Protein AF-L7UZV3-F1 (afdb_monomer)

Solvent-accessible surface area (backbone atoms only — not comparable to full-atom values): 18786 Å² total; per-residue (Å²): 132,86,78,89,72,79,62,70,70,74,64,65,46,52,77,71,51,39,54,52,49,49,57,46,48,59,44,50,66,61,17,46,71,36,39,52,50,13,17,52,47,41,34,51,65,58,68,72,44,98,62,77,74,74,59,45,73,43,47,51,40,20,47,33,39,89,80,52,66,87,85,57,77,65,60,90,86,60,69,54,56,58,78,63,25,14,38,44,47,40,42,48,44,92,92,51,54,37,46,51,49,50,52,51,51,51,47,55,46,49,68,80,43,56,68,61,39,67,56,60,63,47,87,51,44,55,50,60,52,96,95,40,76,14,55,37,48,63,49,51,51,63,68,66,67,42,85,81,64,102,63,77,48,54,45,62,59,54,42,31,51,52,51,48,54,27,50,53,50,35,40,77,65,47,36,31,48,56,60,87,89,47,73,96,55,28,76,48,52,28,25,48,20,36,64,49,42,59,68,97,56,92,58,56,71,16,48,39,80,63,63,87,84,53,46,30,59,41,65,56,35,39,50,44,29,27,35,60,66,75,53,50,53,45,32,52,42,49,50,53,47,36,37,42,48,32,68,75,58,47,88,58,65,41,71,60,41,70,48,62,32,31,46,26,31,25,45,36,69,67,44,44,59,60,16,50,50,56,33,36,68,57,55,36,25,50,42,38,55,40,87,52,46,46,96,90,68,49,44,68,64,34,93,83,73,51,76,62,52,43,26,42,34,61,37,72,71,47,34,70,45,58,31,64,66,52,52,52,50,46,53,51,51,42,52,51,46,37,76,76,108

Foldseek 3Di:
DDPPFDDFLQDQDAPVRLVVLVVLLVLLVLQVVLLVQLLVVLQCLQVPDPDRDDFQKAFPLQQWDPDFDPPWDLDQPDFTPLLRARNLLSQADDVACLNLLLSSVSVVQVSVDDFQDFWFWAPAALFDDDPGDHSSRNAIGSDDWCPDDPDTDDPRNVSSVSVVVSLVSCVQQQQWDFDPDDPPCRSRGIFGWHSSDRRPDHTHTDGRHDDPPRIFGAGSLCRNLSVSHSDHSLQVSVLRVQRVVCRVPNQDWAFDDSRSCCRTRSQHPVSCVVRQNLCCLLVQKRWTFDPQQDSVRDGPPCVPPHTGGTTIGGDSVSSVHRNSVSSSVSSVVSSVSNVVD

Secondary structure (DSSP, 8-state):
-------BS-PPP-HHHHHHHHHHHHHHHHHHHHHHHHHHHHHHHHHT-SS---SEEEEGGGT--SS--TTS--STTSPPPGGGS-HHHHS--TT--HHHHHHHHHHHHHHHPPTTPBP-B--S-SS-BTTB--GGGS----PPP--SSSS---HHHHHHHHHHHHHHHHHHTTSEE--S--GGGTTTT-EEB-TTPPTTS--PBPB---STTTEEEE-THHHHTSHHHHS-HHHHHHHHHHHHHHHHHTTS-EE--HHHHHHHH---HHHHHHHHHHHHHTTSEEEEPPTTB-TTS-BTTHHHH-PPPPEEEE-GGGGGS-HHHHHHHHHHHHHHHHHH-

Mean predicted aligned error: 6.83 Å

Radius of gyration: 20.52 Å; Cα contacts (8 Å, |Δi|>4): 565; chains: 1; bounding box: 58×54×62 Å

Structure (mmCIF, N/CA/C/O backbone):
data_AF-L7UZV3-F1
#
_entry.id   AF-L7UZV3-F1
#
loop_
_atom_site.group_PDB
_atom_site.id
_atom_site.type_symbol
_atom_site.label_atom_id
_atom_site.label_alt_id
_atom_site.label_comp_id
_atom_site.label_asym_id
_atom_site.label_entity_id
_atom_site.label_seq_id
_atom_site.pdbx_PDB_ins_code
_atom_site.Cartn_x
_atom_site.Cartn_y
_atom_site.Cartn_z
_atom_site.occupancy
_atom_site.B_iso_or_equiv
_atom_site.auth_seq_id
_atom_site.auth_comp_id
_atom_site.auth_asym_id
_atom_site.auth_atom_id
_atom_site.pdbx_PDB_model_num
ATOM 1 N N . MET A 1 1 ? 16.456 -23.263 -19.849 1.00 38.34 1 MET A N 1
ATOM 2 C CA . MET A 1 1 ? 16.789 -21.949 -20.433 1.00 38.34 1 MET A CA 1
ATOM 3 C C . MET A 1 1 ? 17.359 -21.120 -19.291 1.00 38.34 1 MET A C 1
ATOM 5 O O . MET A 1 1 ? 16.596 -20.666 -18.450 1.00 38.34 1 MET A O 1
ATOM 9 N N . GLN A 1 2 ? 18.688 -21.100 -19.151 1.00 32.12 2 GLN A N 1
ATOM 10 C CA . GLN A 1 2 ? 19.367 -20.310 -18.121 1.00 32.12 2 GLN A CA 1
ATOM 11 C C . GLN A 1 2 ? 19.136 -18.842 -18.455 1.00 32.12 2 GLN A C 1
ATOM 13 O O . GLN A 1 2 ? 19.579 -18.351 -19.490 1.00 32.12 2 GLN A O 1
ATOM 18 N N . PHE A 1 3 ? 18.370 -18.176 -17.610 1.00 41.94 3 PHE A N 1
ATOM 19 C CA . PHE A 1 3 ? 18.227 -16.740 -17.650 1.00 41.94 3 PHE A CA 1
ATOM 20 C C . PHE A 1 3 ? 19.558 -16.132 -17.196 1.00 41.94 3 PHE A C 1
ATOM 22 O O . PHE A 1 3 ? 19.787 -15.962 -16.005 1.00 41.94 3 PHE A O 1
ATOM 29 N N . LEU A 1 4 ? 20.459 -15.867 -18.146 1.00 38.75 4 LEU A N 1
ATOM 30 C CA . LEU A 1 4 ? 21.586 -14.953 -17.953 1.00 38.75 4 LEU A CA 1
ATOM 31 C C . LEU A 1 4 ? 21.000 -13.538 -17.843 1.00 38.75 4 LEU A C 1
ATOM 33 O O . LEU A 1 4 ? 20.971 -12.779 -18.807 1.00 38.75 4 LEU A O 1
ATOM 37 N N . PHE A 1 5 ? 20.419 -13.246 -16.685 1.00 43.47 5 PHE A N 1
ATOM 38 C CA . PHE A 1 5 ? 19.960 -11.925 -16.293 1.00 43.47 5 PHE A CA 1
ATOM 39 C C . PHE A 1 5 ? 20.767 -11.531 -15.063 1.00 43.47 5 PHE A C 1
ATOM 41 O O . PHE A 1 5 ? 20.437 -11.922 -13.947 1.00 43.47 5 PHE A O 1
ATOM 48 N N . GLU A 1 6 ? 21.846 -10.793 -15.279 1.00 45.38 6 GLU A N 1
ATOM 49 C CA . GLU A 1 6 ? 22.521 -10.068 -14.211 1.00 45.38 6 GLU A CA 1
ATOM 50 C C . GLU A 1 6 ? 22.181 -8.585 -14.347 1.00 45.38 6 GLU A C 1
ATOM 52 O O . GLU A 1 6 ? 22.082 -8.073 -15.462 1.00 45.38 6 GLU A O 1
ATOM 57 N N . LEU A 1 7 ? 22.051 -7.942 -13.182 1.00 46.59 7 LEU A N 1
ATOM 58 C CA . LEU A 1 7 ? 21.855 -6.514 -12.908 1.00 46.59 7 LEU A CA 1
ATOM 59 C C . LEU A 1 7 ? 20.402 -6.090 -12.634 1.00 46.59 7 LEU A C 1
ATOM 61 O O . LEU A 1 7 ? 19.544 -6.009 -13.513 1.00 46.59 7 LEU A O 1
ATOM 65 N N . SER A 1 8 ? 20.177 -5.758 -11.359 1.00 56.59 8 SER A N 1
ATOM 66 C CA . SER A 1 8 ? 19.152 -4.808 -10.926 1.00 56.59 8 SER A CA 1
ATOM 67 C C . SER A 1 8 ? 19.314 -3.504 -11.720 1.00 56.59 8 SER A C 1
ATOM 69 O O . SER A 1 8 ? 20.428 -3.033 -11.962 1.00 56.59 8 SER A O 1
ATOM 71 N N . ILE A 1 9 ? 18.195 -2.908 -12.135 1.00 60.94 9 ILE A N 1
ATOM 72 C CA . ILE A 1 9 ? 18.176 -1.630 -12.870 1.00 60.94 9 ILE A CA 1
ATOM 73 C C . ILE A 1 9 ? 18.434 -0.408 -11.987 1.00 60.94 9 ILE A C 1
ATOM 75 O O . ILE A 1 9 ? 18.277 0.725 -12.457 1.00 60.94 9 ILE A O 1
ATOM 79 N N . ALA A 1 10 ? 18.760 -0.616 -10.712 1.00 63.66 10 ALA A N 1
ATOM 80 C CA . ALA A 1 10 ? 19.069 0.409 -9.732 1.00 63.66 10 ALA A CA 1
ATOM 81 C C . ALA A 1 10 ? 20.362 1.164 -10.089 1.00 63.66 10 ALA A C 1
ATOM 83 O O . ALA A 1 10 ? 21.365 1.100 -9.380 1.00 63.66 10 ALA A O 1
ATOM 84 N N . ARG A 1 11 ? 20.345 1.928 -11.185 1.00 77.56 11 ARG A N 1
ATOM 85 C CA . ARG A 1 11 ? 21.342 2.971 -11.408 1.00 77.56 11 ARG A CA 1
ATOM 86 C C . ARG A 1 11 ? 21.243 4.004 -10.284 1.00 77.56 11 ARG A C 1
ATOM 88 O O . ARG A 1 11 ? 20.144 4.228 -9.764 1.00 77.56 11 ARG A O 1
ATOM 95 N N . PRO A 1 12 ? 22.336 4.711 -9.966 1.00 81.62 12 PRO A N 1
ATOM 96 C CA . PRO A 1 12 ? 22.254 5.877 -9.106 1.00 81.62 12 PRO A CA 1
ATOM 97 C C . PRO A 1 12 ? 21.161 6.852 -9.592 1.00 81.62 12 PRO A C 1
ATOM 99 O O . PRO A 1 12 ? 20.963 7.025 -10.808 1.00 81.62 12 PRO A O 1
ATOM 102 N N . PRO A 1 13 ? 20.406 7.474 -8.669 1.00 86.88 13 PRO A N 1
ATOM 103 C CA . PRO A 1 13 ? 19.373 8.433 -9.037 1.00 86.88 13 PRO A CA 1
ATOM 104 C C . PRO A 1 13 ? 19.986 9.631 -9.775 1.00 86.88 13 PRO A C 1
ATOM 106 O O . PRO A 1 13 ? 21.097 10.050 -9.485 1.00 86.88 13 PRO A O 1
ATOM 109 N N . ASN A 1 14 ? 19.261 10.205 -10.736 1.00 87.38 14 ASN A N 1
ATOM 110 C CA . ASN A 1 14 ? 19.678 11.454 -11.381 1.00 87.38 14 ASN A CA 1
ATOM 111 C C . ASN A 1 14 ? 19.317 12.675 -10.516 1.00 87.38 14 ASN A C 1
ATOM 113 O O . ASN A 1 14 ? 18.583 12.565 -9.535 1.00 87.38 14 ASN A O 1
ATOM 117 N N . VAL A 1 15 ? 19.745 13.874 -10.925 1.00 88.69 15 VAL A N 1
ATOM 118 C CA . VAL A 1 15 ? 19.518 15.131 -10.179 1.00 88.69 15 VAL A CA 1
ATOM 119 C C . VAL A 1 15 ? 18.049 15.340 -9.779 1.00 88.69 15 VAL A C 1
ATOM 121 O O . VAL A 1 15 ? 17.756 15.719 -8.642 1.00 88.69 15 VAL A O 1
ATOM 124 N N . ARG A 1 16 ? 17.107 15.068 -10.691 1.00 88.81 16 ARG A N 1
ATOM 125 C CA . ARG A 1 16 ? 15.669 15.224 -10.427 1.00 88.81 16 ARG A CA 1
ATOM 126 C C . ARG A 1 16 ? 15.166 14.175 -9.437 1.00 88.81 16 ARG A C 1
ATOM 128 O O . ARG A 1 16 ? 14.393 14.503 -8.540 1.00 88.81 16 ARG A O 1
ATOM 135 N N . GLU A 1 17 ? 15.597 12.929 -9.592 1.00 89.69 17 GLU A N 1
ATOM 136 C CA . GLU A 1 17 ? 15.261 11.825 -8.689 1.00 89.69 17 GLU A CA 1
ATOM 137 C C . GLU A 1 17 ? 15.832 12.063 -7.288 1.00 89.69 17 GLU A C 1
ATOM 139 O O . GLU A 1 17 ? 15.115 11.894 -6.307 1.00 89.69 17 GLU A O 1
ATOM 144 N N . CYS A 1 18 ? 17.060 12.570 -7.176 1.00 92.12 18 CYS A N 1
ATOM 145 C CA . CYS A 1 18 ? 17.649 12.972 -5.903 1.00 92.12 18 CYS A CA 1
ATOM 146 C C . CYS A 1 18 ? 16.851 14.060 -5.196 1.00 92.12 18 CYS A C 1
ATOM 148 O O . CYS A 1 18 ? 16.710 14.004 -3.978 1.00 92.12 18 CYS A O 1
ATOM 150 N N . ALA A 1 19 ? 16.329 15.052 -5.922 1.00 93.94 19 ALA A N 1
ATOM 151 C CA . ALA A 1 19 ? 15.486 16.081 -5.317 1.00 93.94 19 ALA A CA 1
ATOM 152 C C . ALA A 1 19 ? 14.197 15.480 -4.725 1.00 93.94 19 ALA A C 1
ATOM 154 O O . ALA A 1 19 ? 13.797 15.845 -3.620 1.00 93.94 19 ALA A O 1
ATOM 155 N N . ILE A 1 20 ? 13.585 14.517 -5.424 1.00 92.50 20 ILE A N 1
ATOM 156 C CA . ILE A 1 20 ? 12.403 13.786 -4.942 1.00 92.50 20 ILE A CA 1
ATOM 157 C C . ILE A 1 20 ? 12.752 12.940 -3.711 1.00 92.50 20 ILE A C 1
ATOM 159 O O . ILE A 1 20 ? 12.037 12.993 -2.711 1.00 92.50 20 ILE A O 1
ATOM 163 N N . LEU A 1 21 ? 13.863 12.199 -3.759 1.00 94.31 21 LEU A N 1
ATOM 164 C CA . LEU A 1 21 ? 14.329 11.360 -2.654 1.00 94.31 21 LEU A CA 1
ATOM 165 C C . LEU A 1 21 ? 14.676 12.182 -1.409 1.00 94.31 21 LEU A C 1
ATOM 167 O O . LEU A 1 21 ? 14.287 11.790 -0.316 1.00 94.31 21 LEU A O 1
ATOM 171 N N . LYS A 1 22 ? 15.316 13.348 -1.559 1.00 96.06 22 LYS A N 1
ATOM 172 C CA . LYS A 1 22 ? 15.581 14.279 -0.448 1.00 96.06 22 LYS A CA 1
ATOM 173 C C . LYS A 1 22 ? 14.289 14.780 0.191 1.00 96.06 22 LYS A C 1
ATOM 175 O O . LYS A 1 22 ? 14.119 14.655 1.395 1.00 96.06 22 LYS A O 1
ATOM 180 N N . ALA A 1 23 ? 13.339 15.255 -0.619 1.00 94.25 23 ALA A N 1
ATOM 181 C CA . ALA A 1 23 ? 12.047 15.712 -0.108 1.00 94.25 23 ALA A CA 1
ATOM 182 C C . ALA A 1 23 ? 11.273 14.590 0.608 1.00 94.25 23 ALA A C 1
ATOM 184 O O . ALA A 1 23 ? 10.544 14.835 1.571 1.00 94.25 23 ALA A O 1
ATOM 185 N N . ARG A 1 24 ? 11.422 13.345 0.141 1.00 94.06 24 ARG A N 1
ATOM 186 C CA . ARG A 1 24 ? 10.861 12.178 0.816 1.00 94.06 24 ARG A CA 1
ATOM 187 C C . ARG A 1 24 ? 11.590 11.855 2.117 1.00 94.06 24 ARG A C 1
ATOM 189 O O . ARG A 1 24 ? 10.905 11.578 3.095 1.00 94.06 24 ARG A O 1
ATOM 196 N N . LEU A 1 25 ? 12.921 11.889 2.131 1.00 95.88 25 LEU A N 1
ATOM 197 C CA . LEU A 1 25 ? 13.734 11.663 3.324 1.00 95.88 25 LEU A CA 1
ATOM 198 C C . LEU A 1 25 ? 13.345 12.653 4.424 1.00 95.88 25 LEU A C 1
ATOM 200 O O . LEU A 1 25 ? 12.980 12.227 5.514 1.00 95.88 25 LEU A O 1
ATOM 204 N N . ASP A 1 26 ? 13.275 13.946 4.097 1.00 94.75 26 ASP A N 1
ATOM 205 C CA . ASP A 1 26 ? 12.849 14.994 5.028 1.00 94.75 26 ASP A CA 1
ATOM 206 C C . ASP A 1 26 ? 11.465 14.696 5.621 1.00 94.75 26 ASP A C 1
ATOM 208 O O . ASP A 1 26 ? 11.252 14.826 6.827 1.00 94.75 26 ASP A O 1
ATOM 212 N N . ARG A 1 27 ? 10.517 14.255 4.785 1.00 91.75 27 ARG A N 1
ATOM 213 C CA . ARG A 1 27 ? 9.171 13.864 5.223 1.00 91.75 27 ARG A CA 1
ATOM 214 C C . ARG A 1 27 ? 9.195 12.635 6.130 1.00 91.75 27 ARG A C 1
ATOM 216 O O . ARG A 1 27 ? 8.481 12.617 7.125 1.00 91.75 27 ARG A O 1
ATOM 223 N N . LEU A 1 28 ? 9.966 11.605 5.791 1.00 93.69 28 LEU A N 1
ATOM 224 C CA . LEU A 1 28 ? 10.053 10.384 6.592 1.00 93.69 28 LEU A CA 1
ATOM 225 C C . LEU A 1 28 ? 10.664 10.680 7.963 1.00 93.69 28 LEU A C 1
ATOM 227 O O . LEU A 1 28 ? 10.068 10.305 8.967 1.00 93.69 28 LEU A O 1
ATOM 231 N N . THR A 1 29 ? 11.749 11.451 8.027 1.00 93.69 29 THR A N 1
ATOM 232 C CA . THR A 1 29 ? 12.354 11.885 9.296 1.00 93.69 29 THR A CA 1
ATOM 233 C C . THR A 1 29 ? 11.352 12.646 10.169 1.00 93.69 29 THR A C 1
ATOM 235 O O . THR A 1 29 ? 11.279 12.437 11.374 1.00 93.69 29 THR A O 1
ATOM 238 N N . GLN A 1 30 ? 10.489 13.472 9.570 1.00 90.38 30 GLN A N 1
ATOM 239 C CA . GLN A 1 30 ? 9.413 14.161 10.299 1.00 90.38 30 GLN A CA 1
ATOM 240 C C . GLN A 1 30 ? 8.328 13.227 10.847 1.00 90.38 30 GLN A C 1
ATOM 242 O O . GLN A 1 30 ? 7.599 13.608 11.762 1.00 90.38 30 GLN A O 1
ATOM 247 N N . MET A 1 31 ? 8.197 12.028 10.285 1.00 90.12 31 MET A N 1
ATOM 248 C CA . MET A 1 31 ? 7.190 11.044 10.661 1.00 90.12 31 MET A CA 1
ATOM 249 C C . MET A 1 31 ? 7.668 10.032 11.706 1.00 90.12 31 MET A C 1
ATOM 251 O O . MET A 1 31 ? 6.831 9.254 12.156 1.00 90.12 31 MET A O 1
ATOM 255 N N . GLU A 1 32 ? 8.949 10.014 12.089 1.00 91.19 32 GLU A N 1
ATOM 256 C CA . GLU A 1 32 ? 9.579 8.949 12.891 1.00 91.19 32 GLU A CA 1
ATOM 257 C C . GLU A 1 32 ? 8.726 8.491 14.082 1.00 91.19 32 GLU A C 1
ATOM 259 O O . GLU A 1 32 ? 8.265 7.349 14.124 1.00 91.19 32 GLU A O 1
ATOM 264 N N . GLN A 1 33 ? 8.414 9.408 15.001 1.00 90.44 33 GLN A N 1
ATOM 265 C CA . GLN A 1 33 ? 7.613 9.104 16.194 1.00 90.44 33 GLN A CA 1
ATOM 266 C C . GLN A 1 33 ? 6.199 8.617 15.842 1.00 90.44 33 GLN A C 1
ATOM 268 O O . GLN A 1 33 ? 5.648 7.729 16.488 1.00 90.44 33 GLN A O 1
ATOM 273 N N . SER A 1 34 ? 5.606 9.184 14.789 1.00 91.25 34 SER A N 1
ATOM 274 C CA . SER A 1 34 ? 4.260 8.841 14.321 1.00 91.25 34 SER A CA 1
ATOM 275 C C . SER A 1 34 ? 4.209 7.440 13.706 1.00 91.25 34 SER A C 1
ATOM 277 O O . SER A 1 34 ? 3.221 6.730 13.891 1.00 91.25 34 SER A O 1
ATOM 279 N N . VAL A 1 35 ? 5.268 7.041 12.989 1.00 92.50 35 VAL A N 1
ATOM 280 C CA . VAL A 1 35 ? 5.441 5.695 12.421 1.00 92.50 35 VAL A CA 1
ATOM 281 C C . VAL A 1 35 ? 5.704 4.686 13.527 1.00 92.50 35 VAL A C 1
ATOM 283 O O . VAL A 1 35 ? 5.053 3.647 13.534 1.00 92.50 35 VAL A O 1
ATOM 286 N N . ALA A 1 36 ? 6.589 5.004 14.476 1.00 92.69 36 ALA A N 1
ATOM 287 C CA . ALA A 1 36 ? 6.884 4.138 15.613 1.00 92.69 36 ALA A CA 1
ATOM 288 C C . ALA A 1 36 ? 5.624 3.846 16.445 1.00 92.69 36 ALA A C 1
ATOM 290 O O . ALA A 1 36 ? 5.316 2.685 16.703 1.00 92.69 36 ALA A O 1
ATOM 291 N N . HIS A 1 37 ? 4.842 4.880 16.785 1.00 92.81 37 HIS A N 1
ATOM 292 C CA . HIS A 1 37 ? 3.575 4.712 17.509 1.00 92.81 37 HIS A CA 1
ATOM 293 C C . HIS A 1 37 ? 2.570 3.865 16.726 1.00 92.81 37 HIS A C 1
ATOM 295 O O . HIS A 1 37 ? 2.009 2.917 17.270 1.00 92.81 37 HIS A O 1
ATOM 301 N N . ALA A 1 38 ? 2.351 4.173 15.443 1.00 94.12 38 ALA A N 1
ATOM 302 C CA . ALA A 1 38 ? 1.370 3.449 14.637 1.00 94.12 38 ALA A CA 1
ATOM 303 C C . ALA A 1 38 ? 1.764 1.985 14.385 1.00 94.12 38 ALA A C 1
ATOM 305 O O . ALA A 1 38 ? 0.918 1.097 14.493 1.00 94.12 38 ALA A O 1
ATOM 306 N N . GLY A 1 39 ? 3.052 1.727 14.139 1.00 94.44 39 GLY A N 1
ATOM 307 C CA . GLY A 1 39 ? 3.601 0.379 14.016 1.00 94.44 39 GLY A CA 1
ATOM 308 C C . GLY A 1 39 ? 3.437 -0.425 15.304 1.00 94.44 39 GLY A C 1
ATOM 309 O O . GLY A 1 39 ? 2.917 -1.537 15.262 1.00 94.44 39 GLY A O 1
ATOM 310 N N . ALA A 1 40 ? 3.766 0.162 16.461 1.00 94.31 40 ALA A N 1
ATOM 311 C CA . ALA A 1 40 ? 3.580 -0.491 17.758 1.00 94.31 40 ALA A CA 1
ATOM 312 C C . ALA A 1 40 ? 2.109 -0.859 18.018 1.00 94.31 40 ALA A C 1
ATOM 314 O O . ALA A 1 40 ? 1.820 -1.952 18.499 1.00 94.31 40 ALA A O 1
ATOM 315 N N . ARG A 1 41 ? 1.166 0.013 17.639 1.00 94.56 41 ARG A N 1
ATOM 316 C CA . ARG A 1 41 ? -0.275 -0.247 17.777 1.00 94.56 41 ARG A CA 1
ATOM 317 C C . ARG A 1 41 ? -0.778 -1.343 16.842 1.00 94.56 41 ARG A C 1
ATOM 319 O O . ARG A 1 41 ? -1.616 -2.144 17.249 1.00 94.56 41 ARG A O 1
ATOM 326 N N . LEU A 1 42 ? -0.270 -1.415 15.611 1.00 94.06 42 LEU A N 1
ATOM 327 C CA . LEU A 1 42 ? -0.578 -2.519 14.695 1.00 94.06 42 LEU A CA 1
ATOM 328 C C . LEU A 1 42 ? 0.035 -3.844 15.168 1.00 94.06 42 LEU A C 1
ATOM 330 O O . LEU A 1 42 ? -0.612 -4.884 15.056 1.00 94.06 42 LEU A O 1
ATOM 334 N N . GLN A 1 43 ? 1.240 -3.807 15.741 1.00 93.06 43 GLN A N 1
ATOM 335 C CA . GLN A 1 43 ? 1.874 -4.969 16.358 1.00 93.06 43 GLN A CA 1
ATOM 336 C C . GLN A 1 43 ? 1.081 -5.463 17.575 1.00 93.06 43 GLN A C 1
ATOM 338 O O . GLN A 1 43 ? 0.838 -6.659 17.684 1.00 93.06 43 GLN A O 1
ATOM 343 N N . GLU A 1 44 ? 0.639 -4.568 18.462 1.00 92.12 44 GLU A N 1
ATOM 344 C CA . GLU A 1 44 ? -0.216 -4.896 19.613 1.00 92.12 44 GLU A CA 1
ATOM 345 C C . GLU A 1 44 ? -1.529 -5.550 19.161 1.00 92.12 44 GLU A C 1
ATOM 347 O O . GLU A 1 44 ? -1.907 -6.610 19.664 1.00 92.12 44 GLU A O 1
ATOM 352 N N . LEU A 1 45 ? -2.182 -4.959 18.154 1.00 89.50 45 LEU A N 1
ATOM 353 C CA . LEU A 1 45 ? -3.407 -5.492 17.560 1.00 89.50 45 LEU A CA 1
ATOM 354 C C . LEU A 1 45 ? -3.201 -6.908 16.991 1.00 89.50 45 LEU A C 1
ATOM 356 O O . LEU A 1 45 ? -4.069 -7.767 17.149 1.00 89.50 45 LEU A O 1
ATOM 360 N N . PHE A 1 46 ? -2.060 -7.156 16.343 1.00 90.06 46 PHE A N 1
ATOM 361 C CA . PHE A 1 46 ? -1.716 -8.459 15.775 1.00 90.06 46 PHE A CA 1
ATOM 362 C C . PHE A 1 46 ? -1.374 -9.498 16.856 1.00 90.06 46 PHE A C 1
ATOM 364 O O . PHE A 1 46 ? -1.915 -10.603 16.840 1.00 90.06 46 PHE A O 1
ATOM 371 N N . SER A 1 47 ? -0.525 -9.138 17.824 1.00 86.62 47 SER A N 1
ATOM 372 C CA . SER A 1 47 ? -0.064 -10.029 18.898 1.00 86.62 47 SER A CA 1
ATOM 373 C C . SER A 1 47 ? -1.167 -10.413 19.890 1.00 86.62 47 SER A C 1
ATOM 375 O O . SER A 1 47 ? -1.083 -11.463 20.518 1.00 86.62 47 SER A O 1
ATOM 377 N N . GLY A 1 48 ? -2.216 -9.598 20.035 1.00 77.31 48 GLY A N 1
ATOM 378 C CA . GLY A 1 48 ? -3.340 -9.867 20.940 1.00 77.31 48 GLY A CA 1
ATOM 379 C C . GLY A 1 48 ? -4.272 -11.013 20.515 1.00 77.31 48 GLY A C 1
ATOM 380 O O . GLY A 1 48 ? -5.324 -11.200 21.130 1.00 77.31 48 GLY A O 1
ATOM 381 N N . ARG A 1 49 ? -3.954 -11.768 19.454 1.00 69.50 49 ARG A N 1
ATOM 382 C CA . ARG A 1 49 ? -4.807 -12.850 18.937 1.00 69.50 49 ARG A CA 1
ATOM 383 C C . ARG A 1 49 ? -4.341 -14.220 19.440 1.00 69.50 49 ARG A C 1
ATOM 385 O O . ARG A 1 49 ? -3.173 -14.571 19.348 1.00 69.50 49 ARG A O 1
ATOM 392 N N . VAL A 1 50 ? -5.301 -15.020 19.915 1.00 53.53 50 VAL A N 1
ATOM 393 C CA . VAL A 1 50 ? -5.085 -16.394 20.423 1.00 53.53 50 VAL A CA 1
ATOM 394 C C . VAL A 1 50 ? -4.658 -17.360 19.311 1.00 53.53 50 VAL A C 1
ATOM 396 O O . VAL A 1 50 ? -3.965 -18.341 19.561 1.00 53.53 50 VAL A O 1
ATOM 399 N N . THR A 1 51 ? -5.044 -17.073 18.068 1.00 52.97 51 THR A N 1
ATOM 400 C CA . THR A 1 51 ? -4.567 -17.786 16.884 1.00 52.97 51 THR A CA 1
ATOM 401 C C . THR A 1 51 ? -3.950 -16.753 15.955 1.00 52.97 51 THR A C 1
ATOM 403 O O . THR A 1 51 ? -4.653 -15.798 15.604 1.00 52.97 51 THR A O 1
ATOM 406 N N . PRO A 1 52 ? -2.671 -16.894 15.566 1.00 51.28 52 PRO A N 1
ATOM 407 C CA . PRO A 1 52 ? -2.095 -16.008 14.574 1.00 51.28 52 PRO A CA 1
ATOM 408 C C . PRO A 1 52 ? -2.932 -16.170 13.301 1.00 51.28 52 PRO A C 1
ATOM 410 O O . PRO A 1 52 ? -3.106 -17.299 12.826 1.00 51.28 52 PRO A O 1
ATOM 413 N N . PRO A 1 53 ? -3.512 -15.088 12.762 1.00 54.31 53 PRO A N 1
ATOM 414 C CA . PRO A 1 53 ? -4.073 -15.165 11.430 1.00 54.31 53 PRO A CA 1
ATOM 415 C C . PRO A 1 53 ? -2.949 -15.637 10.505 1.00 54.31 53 PRO A C 1
ATOM 417 O O . PRO A 1 53 ? -1.793 -15.246 10.679 1.00 54.31 53 PRO A O 1
ATOM 420 N N . GLY A 1 54 ? -3.275 -16.469 9.517 1.00 62.38 54 GLY A N 1
ATOM 421 C CA . GLY A 1 54 ? -2.377 -16.612 8.372 1.00 62.38 54 GLY A CA 1
ATOM 422 C C . GLY A 1 54 ? -2.149 -15.254 7.691 1.00 62.38 54 GLY A C 1
ATOM 423 O O . GLY A 1 54 ? -2.637 -14.215 8.139 1.00 62.38 54 GLY A O 1
ATOM 424 N N . ASP A 1 55 ? -1.447 -15.254 6.565 1.00 74.31 55 ASP A N 1
ATOM 425 C CA . ASP A 1 55 ? -1.219 -14.030 5.798 1.00 74.31 55 ASP A CA 1
ATOM 426 C C . ASP A 1 55 ? -2.523 -13.266 5.469 1.00 74.31 55 ASP A C 1
ATOM 428 O O . ASP A 1 55 ? -3.605 -13.844 5.297 1.00 74.31 55 ASP A O 1
ATOM 432 N N . PHE A 1 56 ? -2.411 -11.941 5.345 1.00 91.69 56 PHE A N 1
ATOM 433 C CA . PHE A 1 56 ? -3.518 -11.037 5.033 1.00 91.69 56 PHE A CA 1
ATOM 434 C C . PHE A 1 56 ? -4.083 -11.337 3.638 1.00 91.69 56 PHE A C 1
ATOM 436 O O . PHE A 1 56 ? -3.352 -11.352 2.647 1.00 91.69 56 PHE A O 1
ATOM 443 N N . ARG A 1 57 ? -5.395 -11.579 3.541 1.00 94.56 57 ARG A N 1
ATOM 444 C CA . ARG A 1 57 ? -6.053 -12.015 2.298 1.00 94.56 57 ARG A CA 1
ATOM 445 C C . ARG A 1 57 ? -6.576 -10.824 1.508 1.00 94.56 57 ARG A C 1
ATOM 447 O O . ARG A 1 57 ? -7.356 -10.034 2.023 1.00 94.56 57 ARG A O 1
ATOM 454 N N . ILE A 1 58 ? -6.242 -10.721 0.229 1.00 96.19 58 ILE A N 1
ATOM 455 C CA . ILE A 1 58 ? -6.786 -9.677 -0.651 1.00 96.19 58 ILE A CA 1
ATOM 456 C C . ILE A 1 58 ? -7.324 -10.311 -1.924 1.00 96.19 58 ILE A C 1
ATOM 458 O O . ILE A 1 58 ? -6.617 -11.067 -2.591 1.00 96.19 58 ILE A O 1
ATOM 462 N N . ARG A 1 59 ? -8.553 -9.972 -2.325 1.00 97.12 59 ARG A N 1
ATOM 463 C CA . ARG A 1 59 ? -9.103 -10.446 -3.600 1.00 97.12 59 ARG A CA 1
ATOM 464 C C . ARG A 1 59 ? -8.270 -9.980 -4.785 1.00 97.12 59 ARG A C 1
ATOM 466 O O . ARG A 1 59 ? -7.877 -8.819 -4.891 1.00 97.12 59 ARG A O 1
ATOM 473 N N . HIS A 1 60 ? -8.079 -10.861 -5.763 1.00 96.75 60 HIS A N 1
ATOM 474 C CA . HIS A 1 60 ? -7.334 -10.536 -6.981 1.00 96.75 60 HIS A CA 1
ATOM 475 C C . HIS A 1 60 ? -7.886 -9.307 -7.726 1.00 96.75 60 HIS A C 1
ATOM 477 O O . HIS A 1 60 ? -7.111 -8.576 -8.349 1.00 96.75 60 HIS A O 1
ATOM 483 N N . GLY A 1 61 ? -9.203 -9.082 -7.656 1.00 95.94 61 GLY A N 1
ATOM 484 C CA . GLY A 1 61 ? -9.875 -7.941 -8.280 1.00 95.94 61 GLY A CA 1
ATOM 485 C C . GLY A 1 61 ? -9.517 -6.585 -7.662 1.00 95.94 61 GLY A C 1
ATOM 486 O O . GLY A 1 61 ? -9.678 -5.566 -8.328 1.00 95.94 61 GLY A O 1
ATOM 487 N N . PHE A 1 62 ? -8.952 -6.559 -6.447 1.00 97.19 62 PHE A N 1
ATOM 488 C CA . PHE A 1 62 ? -8.460 -5.332 -5.815 1.00 97.19 62 PHE A CA 1
ATOM 489 C C . PHE A 1 62 ? -7.352 -4.668 -6.637 1.00 97.19 62 PHE A C 1
ATOM 491 O O . PHE A 1 62 ? -7.308 -3.445 -6.762 1.00 97.19 62 PHE A O 1
ATOM 498 N N . VAL A 1 63 ? -6.469 -5.484 -7.221 1.00 96.88 63 VAL A N 1
ATOM 499 C CA . VAL A 1 63 ? -5.300 -5.015 -7.976 1.00 96.88 63 VAL A CA 1
ATOM 500 C C . VAL A 1 63 ? -5.436 -5.193 -9.479 1.00 96.88 63 VAL A C 1
ATOM 502 O O . VAL A 1 63 ? -4.766 -4.480 -10.213 1.00 96.88 63 VAL A O 1
ATOM 505 N N . ARG A 1 64 ? -6.268 -6.126 -9.964 1.00 95.25 64 ARG A N 1
ATOM 506 C CA . ARG A 1 64 ? -6.351 -6.456 -11.393 1.00 95.25 64 ARG A CA 1
ATOM 507 C C . ARG A 1 64 ? -7.789 -6.493 -11.893 1.00 95.25 64 ARG A C 1
ATOM 509 O O . ARG A 1 64 ? -8.587 -7.310 -11.445 1.00 95.25 64 ARG A O 1
ATOM 516 N N . LEU A 1 65 ? -8.071 -5.728 -12.941 1.00 93.75 65 LEU A N 1
ATOM 517 C CA . LEU A 1 65 ? -9.289 -5.874 -13.730 1.00 93.75 65 LEU A CA 1
ATOM 518 C C . LEU A 1 65 ? -9.235 -7.160 -14.558 1.00 93.75 65 LEU A C 1
ATOM 520 O O . LEU A 1 65 ? -8.328 -7.365 -15.371 1.00 93.75 65 LEU A O 1
ATOM 524 N N . PHE A 1 66 ? -10.224 -8.028 -14.361 1.00 89.31 66 PHE A N 1
ATOM 525 C CA . PHE A 1 66 ? -10.384 -9.233 -15.175 1.00 89.31 66 PHE A CA 1
ATOM 526 C C . PHE A 1 66 ? -10.888 -8.902 -16.577 1.00 89.31 66 PHE A C 1
ATOM 528 O O . PHE A 1 66 ? -10.308 -9.384 -17.544 1.00 89.31 66 PHE A O 1
ATOM 535 N N . ASN A 1 67 ? -11.874 -8.006 -16.655 1.00 87.94 67 ASN A N 1
ATOM 536 C CA . ASN A 1 67 ? -12.493 -7.543 -17.892 1.00 87.94 67 ASN A CA 1
ATOM 537 C C . ASN A 1 67 ? -12.329 -6.016 -17.955 1.00 87.94 67 ASN A C 1
ATOM 539 O O . ASN A 1 67 ? -13.205 -5.302 -17.461 1.00 87.94 67 ASN A O 1
ATOM 543 N N . PRO A 1 68 ? -11.174 -5.509 -18.421 1.00 86.88 68 PRO A N 1
ATOM 544 C CA . PRO A 1 68 ? -10.975 -4.076 -18.594 1.00 86.88 68 PRO A CA 1
ATOM 545 C C . PRO A 1 68 ? -11.872 -3.544 -19.720 1.00 86.88 68 PRO A C 1
ATOM 547 O O . PRO A 1 68 ? -12.270 -4.294 -20.611 1.00 86.88 68 PRO A O 1
ATOM 550 N N . ASP A 1 69 ? -12.178 -2.250 -19.676 1.00 82.81 69 ASP A N 1
ATOM 551 C CA . ASP A 1 69 ? -12.939 -1.572 -20.727 1.00 82.81 69 ASP A CA 1
ATOM 552 C C . ASP A 1 69 ? -12.195 -1.668 -22.071 1.00 82.81 69 ASP A C 1
ATOM 554 O O . ASP A 1 69 ? -11.025 -1.293 -22.171 1.00 82.81 69 ASP A O 1
ATOM 558 N N . ALA A 1 70 ? -12.874 -2.170 -23.104 1.00 78.94 70 ALA A N 1
ATOM 559 C CA . ALA A 1 70 ? -12.312 -2.308 -24.445 1.00 78.94 70 ALA A CA 1
ATOM 560 C C . ALA A 1 70 ? -11.983 -0.948 -25.085 1.00 78.94 70 ALA A C 1
ATOM 562 O O . ALA A 1 70 ? -11.103 -0.873 -25.939 1.00 78.94 70 ALA A O 1
ATOM 563 N N . ALA A 1 71 ? -12.652 0.126 -24.650 1.00 80.44 71 ALA A N 1
ATOM 564 C CA . ALA A 1 71 ? -12.393 1.493 -25.091 1.00 80.44 71 ALA A CA 1
ATOM 565 C C . ALA A 1 71 ? -11.293 2.200 -24.275 1.00 80.44 71 ALA A C 1
ATOM 567 O O . ALA A 1 71 ? -11.015 3.381 -24.504 1.00 80.44 71 ALA A O 1
ATOM 568 N N . ALA A 1 72 ? -10.670 1.521 -23.304 1.00 78.56 72 ALA A N 1
ATOM 569 C CA . ALA A 1 72 ? -9.601 2.114 -22.513 1.00 78.56 72 ALA A CA 1
ATOM 570 C C . ALA A 1 72 ? -8.392 2.460 -23.394 1.00 78.56 72 ALA A C 1
ATOM 572 O O . ALA A 1 72 ? -7.879 1.633 -24.146 1.00 78.56 72 ALA A O 1
ATOM 573 N N . ASP A 1 73 ? -7.892 3.688 -23.251 1.00 74.56 73 ASP A N 1
ATOM 574 C CA . ASP A 1 73 ? -6.679 4.130 -23.932 1.00 74.56 73 ASP A CA 1
ATOM 575 C C . ASP A 1 73 ? -5.483 3.269 -23.495 1.00 74.56 73 ASP A C 1
ATOM 577 O O . ASP A 1 73 ? -5.053 3.314 -22.339 1.00 74.56 73 ASP A O 1
ATOM 581 N N . THR A 1 74 ? -4.908 2.516 -24.428 1.00 69.31 74 THR A N 1
ATOM 582 C CA . THR A 1 74 ? -3.730 1.666 -24.203 1.00 69.31 74 THR A CA 1
ATOM 583 C C . THR A 1 74 ? -2.411 2.367 -24.530 1.00 69.31 74 THR A C 1
ATOM 585 O O . THR A 1 74 ? -1.343 1.817 -24.259 1.00 69.31 74 THR A O 1
ATOM 588 N N . THR A 1 75 ? -2.445 3.595 -25.060 1.00 70.31 75 THR A N 1
ATOM 589 C CA . THR A 1 75 ? -1.232 4.358 -25.376 1.00 70.31 75 THR A CA 1
ATOM 590 C C . THR A 1 75 ? -0.525 4.820 -24.101 1.00 70.31 75 THR A C 1
ATOM 592 O O . THR A 1 75 ? -1.148 5.103 -23.084 1.00 70.31 75 THR A O 1
ATOM 595 N N . ASN A 1 76 ? 0.799 4.965 -24.119 1.00 65.38 76 ASN A N 1
ATOM 596 C CA . ASN A 1 76 ? 1.545 5.417 -22.934 1.00 65.38 76 ASN A CA 1
ATOM 597 C C . ASN A 1 76 ? 1.467 6.936 -22.679 1.00 65.38 76 ASN A C 1
ATOM 599 O O . ASN A 1 76 ? 2.180 7.431 -21.810 1.00 65.38 76 ASN A O 1
ATOM 603 N N . ARG A 1 77 ? 0.651 7.683 -23.436 1.00 67.25 77 ARG A N 1
ATOM 604 C CA . ARG A 1 77 ? 0.635 9.155 -23.392 1.00 67.25 77 ARG A CA 1
ATOM 605 C C . ARG A 1 77 ? -0.078 9.703 -22.156 1.00 67.25 77 ARG A C 1
ATOM 607 O O . ARG A 1 77 ? 0.396 10.666 -21.571 1.00 67.25 77 ARG A O 1
ATOM 614 N N . ASN A 1 78 ? -1.173 9.064 -21.745 1.00 73.75 78 ASN A N 1
ATOM 615 C CA . ASN A 1 78 ? -2.007 9.507 -20.626 1.00 73.75 78 ASN A CA 1
ATOM 616 C C . ASN A 1 78 ? -2.167 8.406 -19.574 1.00 73.75 78 ASN A C 1
ATOM 618 O O . ASN A 1 78 ? -2.112 7.217 -19.886 1.00 73.75 78 ASN A O 1
ATOM 622 N N . ALA A 1 79 ? -2.419 8.781 -18.319 1.00 77.00 79 ALA A N 1
ATOM 623 C CA . ALA A 1 79 ? -2.832 7.819 -17.301 1.00 77.00 79 ALA A CA 1
ATOM 624 C C . ALA A 1 79 ? -4.263 7.316 -17.580 1.00 77.00 79 ALA A C 1
ATOM 626 O O . ALA A 1 79 ? -5.116 8.087 -18.013 1.00 77.00 79 ALA A O 1
ATOM 627 N N . THR A 1 80 ? -4.543 6.040 -17.291 1.00 83.50 80 THR A N 1
ATOM 628 C CA . THR A 1 80 ? -5.898 5.456 -17.382 1.00 83.50 80 THR A CA 1
ATOM 629 C C . THR A 1 80 ? -6.884 6.280 -16.552 1.00 83.50 80 THR A C 1
ATOM 631 O O . THR A 1 80 ? -6.516 6.726 -15.462 1.00 83.50 80 THR A O 1
ATOM 634 N N . LYS A 1 81 ? -8.124 6.496 -17.000 1.00 88.06 81 LYS A N 1
ATOM 635 C CA . LYS A 1 81 ? -9.120 7.215 -16.184 1.00 88.06 81 LYS A CA 1
ATOM 636 C C . LYS A 1 81 ? -9.403 6.450 -14.889 1.00 88.06 81 LYS A C 1
ATOM 638 O O . LYS A 1 81 ? -9.286 5.232 -14.865 1.00 88.06 81 LYS A O 1
ATOM 643 N N . ARG A 1 82 ? -9.715 7.141 -13.787 1.00 88.00 82 ARG A N 1
ATOM 644 C CA . ARG A 1 82 ? -9.830 6.507 -12.453 1.00 88.00 82 ARG A CA 1
ATOM 645 C C . ARG A 1 82 ? -10.931 5.443 -12.377 1.00 88.00 82 ARG A C 1
ATOM 647 O O . ARG A 1 82 ? -10.732 4.427 -11.725 1.00 88.00 82 ARG A O 1
ATOM 654 N N . ASP A 1 83 ? -12.042 5.664 -13.060 1.00 87.81 83 ASP A N 1
ATOM 655 C CA . ASP A 1 83 ? -13.175 4.745 -13.232 1.00 87.81 83 ASP A CA 1
ATOM 656 C C . ASP A 1 83 ? -12.874 3.542 -14.144 1.00 87.81 83 ASP A C 1
ATOM 658 O O . ASP A 1 83 ? -13.669 2.616 -14.226 1.00 87.81 83 ASP A O 1
ATOM 662 N N . GLN A 1 84 ? -11.713 3.519 -14.796 1.00 89.12 84 GLN A N 1
ATOM 663 C CA . GLN A 1 84 ? -11.214 2.393 -15.591 1.00 89.12 84 GLN A CA 1
ATOM 664 C C . GLN A 1 84 ? -10.053 1.668 -14.891 1.00 89.12 84 GLN A C 1
ATOM 666 O O . GLN A 1 84 ? -9.328 0.893 -15.513 1.00 89.12 84 GLN A O 1
ATOM 671 N N . ARG A 1 85 ? -9.824 1.940 -13.600 1.00 92.12 85 ARG A N 1
ATOM 672 C CA . ARG A 1 85 ? -8.751 1.329 -12.804 1.00 92.12 85 ARG A CA 1
ATOM 673 C C . ARG A 1 85 ? -9.307 0.333 -11.790 1.00 92.12 85 ARG A C 1
ATOM 675 O O . ARG A 1 85 ? -10.412 0.531 -11.280 1.00 92.12 85 ARG A O 1
ATOM 682 N N . PRO A 1 86 ? -8.524 -0.693 -11.420 1.00 94.44 86 PRO A N 1
ATOM 683 C CA . PRO A 1 86 ? -8.839 -1.494 -10.250 1.00 94.44 86 PRO A CA 1
ATOM 684 C C . PRO A 1 86 ? -8.775 -0.639 -8.967 1.00 94.44 86 PRO A C 1
ATOM 686 O O . PRO A 1 86 ? -8.098 0.395 -8.938 1.00 94.44 86 PRO A O 1
ATOM 689 N N . PRO A 1 87 ? -9.460 -1.051 -7.888 1.00 95.38 87 PRO A N 1
ATOM 690 C CA . PRO A 1 87 ? -9.538 -0.306 -6.630 1.00 95.38 87 PRO A CA 1
ATOM 691 C C . PRO A 1 87 ? -8.189 0.183 -6.081 1.00 95.38 87 PRO A C 1
ATOM 693 O O . PRO A 1 87 ? -8.081 1.361 -5.737 1.00 95.38 87 PRO A O 1
ATOM 696 N N . ALA A 1 88 ? -7.146 -0.654 -6.089 1.00 95.81 88 ALA A N 1
ATOM 697 C CA . ALA A 1 88 ? -5.822 -0.292 -5.582 1.00 95.81 88 ALA A CA 1
ATOM 698 C C . ALA A 1 88 ? 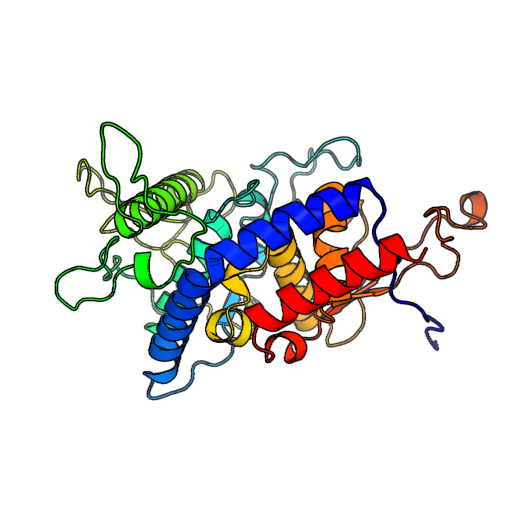-5.248 0.964 -6.265 1.00 95.81 88 ALA A C 1
ATOM 700 O O . ALA A 1 88 ? -4.825 1.899 -5.588 1.00 95.81 88 ALA A O 1
ATOM 701 N N . THR A 1 89 ? -5.302 1.043 -7.601 1.00 94.56 89 THR A N 1
ATOM 702 C CA . THR A 1 89 ? -4.753 2.182 -8.364 1.00 94.56 89 THR A CA 1
ATOM 703 C C . THR A 1 89 ? -5.746 3.322 -8.595 1.00 94.56 89 THR A C 1
ATOM 705 O O . THR A 1 89 ? -5.363 4.442 -8.954 1.00 94.56 89 THR A O 1
ATOM 708 N N . ARG A 1 90 ? -7.034 3.070 -8.347 1.00 92.88 90 ARG A N 1
ATOM 709 C CA . ARG A 1 90 ? -8.107 4.073 -8.296 1.00 92.88 90 ARG A CA 1
ATOM 710 C C . ARG A 1 90 ? -8.041 4.926 -7.027 1.00 92.88 90 ARG A C 1
ATOM 712 O O . ARG A 1 90 ? -8.386 6.111 -7.063 1.00 92.88 90 ARG A O 1
ATOM 719 N N . LEU A 1 91 ? -7.579 4.348 -5.919 1.00 94.12 91 LEU A N 1
ATOM 720 C CA . LEU A 1 91 ? -7.371 5.055 -4.652 1.00 94.12 91 LEU A CA 1
ATOM 721 C C . LEU A 1 91 ? -6.062 5.842 -4.591 1.00 94.12 91 LEU A C 1
ATOM 723 O O . LEU A 1 91 ? -5.969 6.758 -3.775 1.00 94.12 91 LEU A O 1
ATOM 727 N N . MET A 1 92 ? -5.104 5.537 -5.472 1.00 92.44 92 MET A N 1
ATOM 728 C CA . MET A 1 92 ? -3.828 6.243 -5.527 1.00 92.44 92 MET A CA 1
ATOM 729 C C . MET A 1 92 ? -4.028 7.750 -5.685 1.00 92.44 92 MET A C 1
ATOM 731 O O . MET A 1 92 ? -4.708 8.235 -6.600 1.00 92.44 92 MET A O 1
ATOM 735 N N . SER A 1 93 ? -3.366 8.505 -4.819 1.00 85.94 93 SER A N 1
ATOM 736 C CA . SER A 1 93 ? -3.248 9.951 -4.964 1.00 85.94 93 SER A CA 1
ATOM 737 C C . SER A 1 93 ? -1.887 10.439 -4.477 1.00 85.94 93 SER A C 1
ATOM 739 O O . SER A 1 93 ? -1.300 9.828 -3.586 1.00 85.94 93 SER A O 1
ATOM 741 N N . PRO A 1 94 ? -1.360 11.542 -5.037 1.00 76.75 94 PRO A N 1
ATOM 742 C CA . PRO A 1 94 ? -0.147 12.149 -4.506 1.00 76.75 94 PRO A CA 1
ATOM 743 C C . PRO A 1 94 ? -0.345 12.483 -3.026 1.00 76.75 94 PRO A C 1
ATOM 745 O O . PRO A 1 94 ? -1.270 13.220 -2.687 1.00 76.75 94 PRO A O 1
ATOM 748 N N . ARG A 1 95 ? 0.505 11.930 -2.152 1.00 71.25 95 ARG A N 1
ATOM 749 C CA . ARG A 1 95 ? 0.403 12.080 -0.685 1.00 71.25 95 ARG A CA 1
ATOM 750 C C . ARG A 1 95 ? -0.927 11.580 -0.090 1.00 71.25 95 ARG A C 1
ATOM 752 O O . ARG A 1 95 ? -1.305 11.968 1.017 1.00 71.25 95 ARG A O 1
ATOM 759 N N . GLY A 1 96 ? -1.641 10.732 -0.827 1.00 77.94 96 GLY A N 1
ATOM 760 C CA . GLY A 1 96 ? -2.850 10.068 -0.370 1.00 77.94 96 GLY A CA 1
ATOM 761 C C . GLY A 1 96 ? -2.581 9.110 0.782 1.00 77.94 96 GLY A C 1
ATOM 762 O O . GLY A 1 96 ? -1.479 8.599 0.947 1.00 77.94 96 GLY A O 1
ATOM 763 N N . ARG A 1 97 ? -3.615 8.862 1.588 1.00 88.38 97 ARG A N 1
ATOM 764 C CA . ARG A 1 97 ? -3.635 7.773 2.580 1.00 88.38 97 ARG A CA 1
ATOM 765 C C . ARG A 1 97 ? -4.839 6.859 2.403 1.00 88.38 97 ARG A C 1
ATOM 767 O O . ARG A 1 97 ? -5.121 6.049 3.270 1.00 88.38 97 ARG A O 1
ATOM 774 N N . SER A 1 98 ? -5.612 7.015 1.328 1.00 95.31 98 SER A N 1
ATOM 775 C CA . SER A 1 98 ? -6.855 6.254 1.165 1.00 95.31 98 SER A CA 1
ATOM 776 C C . SER A 1 98 ? -6.584 4.781 0.881 1.00 95.31 98 SER A C 1
ATOM 778 O O . SER A 1 98 ? -7.298 3.936 1.410 1.00 95.31 98 SER A O 1
ATOM 780 N N . LEU A 1 99 ? -5.540 4.477 0.100 1.00 96.69 99 LEU A N 1
ATOM 781 C CA . LEU A 1 99 ? -5.110 3.102 -0.143 1.00 96.69 99 LEU A CA 1
ATOM 782 C C . LEU A 1 99 ? -4.591 2.456 1.147 1.00 96.69 99 LEU A C 1
ATOM 784 O O . LEU A 1 99 ? -5.110 1.420 1.553 1.00 96.69 99 LEU A O 1
ATOM 788 N N . SER A 1 100 ? -3.623 3.087 1.818 1.00 96.06 100 SER A N 1
ATOM 789 C CA . SER A 1 100 ? -3.064 2.547 3.061 1.00 96.06 100 SER A CA 1
ATOM 790 C C . SER A 1 100 ? -4.111 2.422 4.170 1.00 96.06 100 SER A C 1
ATOM 792 O O . SER A 1 100 ? -4.168 1.393 4.833 1.00 96.06 100 SER A O 1
ATOM 794 N N . PHE A 1 101 ? -4.998 3.409 4.327 1.00 97.19 101 PHE A N 1
ATOM 795 C CA . PHE A 1 101 ? -6.090 3.347 5.298 1.00 97.19 101 PHE A CA 1
ATOM 796 C C . PHE A 1 101 ? -7.057 2.193 5.009 1.00 97.19 101 PHE A C 1
ATOM 798 O O . PHE A 1 101 ? -7.429 1.482 5.935 1.00 97.19 101 PHE A O 1
ATOM 805 N N . LEU A 1 102 ? -7.437 1.964 3.745 1.00 97.69 102 LEU A N 1
ATOM 806 C CA . LEU A 1 102 ? -8.281 0.818 3.401 1.00 97.69 102 LEU A CA 1
ATOM 807 C C . LEU A 1 102 ? -7.590 -0.509 3.727 1.00 97.69 102 LEU A C 1
ATOM 809 O O . LEU A 1 102 ? -8.232 -1.396 4.276 1.00 97.69 102 LEU A O 1
ATOM 813 N N . LEU A 1 103 ? -6.301 -0.644 3.409 1.00 97.81 103 LEU A N 1
ATOM 814 C CA . LEU A 1 103 ? -5.535 -1.851 3.725 1.00 97.81 103 LEU A CA 1
ATOM 815 C C . LEU A 1 103 ? -5.476 -2.095 5.236 1.00 97.81 103 LEU A C 1
ATOM 817 O O . LEU A 1 103 ? -5.710 -3.216 5.667 1.00 97.81 103 LEU A O 1
ATOM 821 N N . ILE A 1 104 ? -5.238 -1.049 6.033 1.00 97.19 104 ILE A N 1
ATOM 822 C CA . ILE A 1 104 ? -5.249 -1.123 7.501 1.00 97.19 104 ILE A CA 1
ATOM 823 C C . ILE A 1 104 ? -6.637 -1.522 8.016 1.00 97.19 104 ILE A C 1
ATOM 825 O O . ILE A 1 104 ? -6.737 -2.382 8.883 1.00 97.19 104 ILE A O 1
ATOM 829 N N . ALA A 1 105 ? -7.712 -0.949 7.467 1.00 96.94 105 ALA A N 1
ATOM 830 C CA . ALA A 1 105 ? -9.074 -1.282 7.877 1.00 96.94 105 ALA A CA 1
ATOM 831 C C . ALA A 1 105 ? -9.470 -2.720 7.507 1.00 96.94 105 ALA A C 1
ATOM 833 O O . ALA A 1 105 ? -10.134 -3.404 8.277 1.00 96.94 105 ALA A O 1
ATOM 834 N N . LEU A 1 106 ? -9.043 -3.206 6.340 1.00 96.25 106 LEU A N 1
ATOM 835 C CA . LEU A 1 106 ? -9.232 -4.601 5.944 1.00 96.25 106 LEU A CA 1
ATOM 836 C C . LEU A 1 106 ? -8.408 -5.548 6.822 1.00 96.25 106 LEU A C 1
ATOM 838 O O . LEU A 1 106 ? -8.902 -6.615 7.182 1.00 96.25 106 LEU A O 1
ATOM 842 N N . PHE A 1 107 ? -7.177 -5.166 7.169 1.00 95.06 107 PHE A N 1
ATOM 843 C CA . PHE A 1 107 ? -6.322 -5.926 8.074 1.00 95.06 107 PHE A CA 1
ATOM 844 C C . PHE A 1 107 ? -6.966 -6.033 9.459 1.00 95.06 107 PHE A C 1
ATOM 846 O O . PHE A 1 107 ? -7.186 -7.143 9.923 1.00 95.06 107 PHE A O 1
ATOM 853 N N . GLU A 1 108 ? -7.391 -4.916 10.056 1.00 94.06 108 GLU A N 1
ATOM 854 C CA . GLU A 1 108 ? -8.126 -4.877 11.332 1.00 94.06 108 GLU A CA 1
ATOM 855 C C . GLU A 1 108 ? -9.442 -5.670 11.301 1.00 94.06 108 GLU A C 1
ATOM 857 O O . GLU A 1 108 ? -9.807 -6.306 12.292 1.00 94.06 108 GLU A O 1
ATOM 862 N N . ALA A 1 109 ? -10.133 -5.714 10.160 1.00 93.06 109 ALA A N 1
ATOM 863 C CA . ALA A 1 109 ? -11.318 -6.548 10.014 1.00 93.06 109 ALA A CA 1
ATOM 864 C C . ALA A 1 109 ? -10.968 -8.049 9.989 1.00 93.06 109 ALA A C 1
ATOM 866 O O . ALA A 1 109 ? -11.689 -8.843 10.586 1.00 93.06 109 ALA A O 1
ATOM 867 N N . GLN A 1 110 ? -9.879 -8.454 9.325 1.00 92.50 110 GLN A N 1
ATOM 868 C CA . GLN A 1 110 ? -9.452 -9.863 9.214 1.00 92.50 110 GLN A CA 1
ATOM 869 C C . GLN A 1 110 ? -8.781 -10.405 10.477 1.00 92.50 110 GLN A C 1
ATOM 871 O O . GLN A 1 110 ? -9.091 -11.512 10.897 1.00 92.50 110 GLN A O 1
ATOM 876 N N . LEU A 1 111 ? -7.910 -9.609 11.099 1.00 90.62 111 LEU A N 1
ATOM 877 C CA . LEU A 1 111 ? -8.194 -9.079 12.423 1.00 90.62 111 LEU A CA 1
ATOM 878 C C . LEU A 1 111 ? -9.187 -9.867 13.247 1.00 90.62 111 LEU A C 1
ATOM 880 O O . LEU A 1 111 ? -8.861 -10.937 13.738 1.00 90.62 111 LEU A O 1
ATOM 884 N N . ARG A 1 112 ? -10.374 -9.284 13.405 1.00 88.12 112 ARG A N 1
ATOM 885 C CA . ARG A 1 112 ? -11.496 -9.741 14.229 1.00 88.12 112 ARG A CA 1
ATOM 886 C C . ARG A 1 112 ? -12.310 -10.903 13.663 1.00 88.12 112 ARG A C 1
ATOM 888 O O . ARG A 1 112 ? -12.851 -11.668 14.459 1.00 88.12 112 ARG A O 1
ATOM 895 N N . LEU A 1 113 ? -12.433 -11.007 12.344 1.00 89.69 113 LEU A N 1
ATOM 896 C CA . LEU A 1 113 ? -13.409 -11.859 11.661 1.00 89.69 113 LEU A CA 1
ATOM 897 C C . LEU A 1 113 ? -12.785 -13.155 11.132 1.00 89.69 113 LEU A C 1
ATOM 899 O O . LEU A 1 113 ? -11.691 -13.152 10.577 1.00 89.69 113 LEU A O 1
ATOM 903 N N . ALA A 1 114 ? -13.524 -14.260 11.220 1.00 89.00 114 ALA A N 1
ATOM 904 C CA . ALA A 1 114 ? -13.156 -15.507 10.550 1.00 89.00 114 ALA A CA 1
ATOM 905 C C . ALA A 1 114 ? -13.445 -15.439 9.030 1.00 89.00 114 ALA A C 1
ATOM 907 O O . ALA A 1 114 ? -14.263 -14.618 8.596 1.00 89.00 114 ALA A O 1
ATOM 908 N N . PRO A 1 115 ? -12.825 -16.307 8.204 1.00 90.81 115 PRO A N 1
ATOM 909 C CA . PRO A 1 115 ? -13.185 -16.467 6.793 1.00 90.81 115 PRO A CA 1
ATOM 910 C C . PRO A 1 115 ? -14.705 -16.576 6.578 1.00 90.81 115 PRO A C 1
ATOM 912 O O . PRO A 1 115 ? -15.410 -17.182 7.381 1.00 90.81 115 PRO A O 1
ATOM 915 N N . GLY A 1 116 ? -15.225 -15.909 5.543 1.00 91.69 116 GLY A N 1
ATOM 916 C CA . GLY A 1 116 ? -16.656 -15.887 5.213 1.00 91.69 116 GLY A CA 1
ATOM 917 C C . GLY A 1 116 ? -17.519 -14.953 6.080 1.00 91.69 116 GLY A C 1
ATOM 918 O O . GLY A 1 116 ? -18.607 -14.540 5.647 1.00 91.69 116 GLY A O 1
ATOM 919 N N . GLN A 1 117 ? -17.045 -14.540 7.264 1.00 92.94 117 GLN A N 1
ATOM 920 C CA . GLN A 1 117 ? -17.805 -13.655 8.149 1.00 92.94 117 GLN A CA 1
ATOM 921 C C . GLN A 1 117 ? -17.936 -12.238 7.566 1.00 92.94 117 GLN A C 1
ATOM 923 O O . GLN A 1 117 ? -16.968 -11.695 7.018 1.00 92.94 117 GLN A O 1
ATOM 928 N N . PRO A 1 118 ? -19.133 -11.624 7.655 1.00 95.31 118 PRO A N 1
ATOM 929 C CA . PRO A 1 118 ? -19.367 -10.283 7.145 1.00 95.31 118 PRO A CA 1
ATOM 930 C C . PRO A 1 118 ? -18.831 -9.210 8.091 1.00 95.31 118 PRO A C 1
ATOM 932 O O . PRO A 1 118 ? -18.915 -9.338 9.311 1.00 95.31 118 PRO A O 1
ATOM 935 N N . ALA A 1 119 ? -18.354 -8.110 7.513 1.00 94.00 119 ALA A N 1
ATOM 936 C CA . ALA A 1 119 ? -18.062 -6.898 8.257 1.00 94.00 119 ALA A CA 1
ATOM 937 C C . ALA A 1 119 ? -19.320 -6.366 8.945 1.00 94.00 119 ALA A C 1
ATOM 939 O O . ALA A 1 119 ? -20.401 -6.282 8.355 1.00 94.00 119 ALA A O 1
ATOM 940 N N . THR A 1 120 ? -19.142 -5.953 10.192 1.00 92.75 120 THR A N 1
ATOM 941 C CA . THR A 1 120 ? -20.128 -5.201 10.959 1.00 92.75 120 THR A CA 1
ATOM 942 C C . THR A 1 120 ? -19.845 -3.701 10.849 1.00 92.75 120 THR A C 1
ATOM 944 O O . THR A 1 120 ? -18.992 -3.251 10.079 1.00 92.75 120 THR A O 1
ATOM 947 N N . ARG A 1 121 ? -20.613 -2.898 11.590 1.00 91.88 121 ARG A N 1
ATOM 948 C CA . ARG A 1 121 ? -20.328 -1.468 11.740 1.00 91.88 121 ARG A CA 1
ATOM 949 C C . ARG A 1 121 ? -18.983 -1.287 12.428 1.00 91.88 121 ARG A C 1
ATOM 951 O O . ARG A 1 121 ? -18.658 -2.050 13.331 1.00 91.88 121 ARG A O 1
ATOM 958 N N . ASN A 1 122 ? -18.249 -0.264 12.005 1.00 91.12 122 ASN A N 1
ATOM 959 C CA . ASN A 1 122 ? -17.01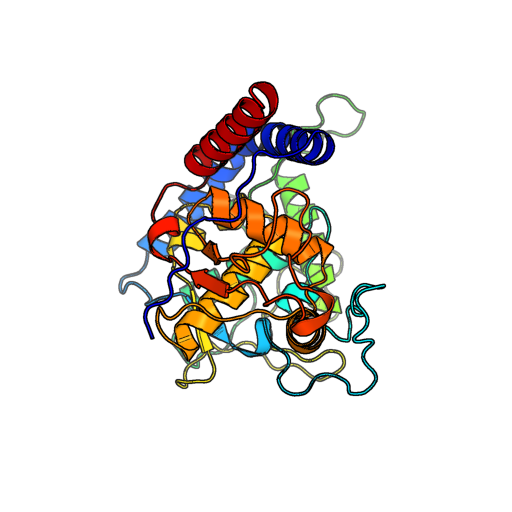1 0.160 12.634 1.00 91.12 122 ASN A CA 1
ATOM 960 C C . ASN A 1 122 ? -17.179 0.303 14.157 1.00 91.12 122 ASN A C 1
ATOM 962 O O . ASN A 1 122 ? -18.102 0.970 14.625 1.00 91.12 122 ASN A O 1
ATOM 966 N N . GLU A 1 123 ? -16.273 -0.316 14.910 1.00 87.31 123 GLU A N 1
ATOM 967 C CA . GLU A 1 123 ? -16.300 -0.335 16.378 1.00 87.31 123 GLU A CA 1
ATOM 968 C C . GLU A 1 123 ? -15.300 0.653 16.996 1.00 87.31 123 GLU A C 1
ATOM 970 O O . GLU A 1 123 ? -15.390 0.968 18.185 1.00 87.31 123 GLU A O 1
ATOM 975 N N . LEU A 1 124 ? -14.365 1.166 16.188 1.00 89.94 124 LEU A N 1
ATOM 976 C CA . LEU A 1 124 ? -13.293 2.052 16.626 1.00 89.94 124 LEU A CA 1
ATOM 977 C C . LEU A 1 124 ? -13.671 3.522 16.414 1.00 89.94 124 LEU A C 1
ATOM 979 O O . LEU A 1 124 ? -14.071 3.904 15.310 1.00 89.94 124 LEU A O 1
ATOM 983 N N . PRO A 1 125 ? -13.507 4.403 17.410 1.00 90.75 125 PRO A N 1
ATOM 984 C CA . PRO A 1 125 ? -13.687 5.827 17.181 1.00 90.75 125 PRO A CA 1
ATOM 985 C C . PRO A 1 125 ? -12.640 6.343 16.180 1.00 90.75 125 PRO A C 1
ATOM 987 O O . PRO A 1 125 ? -11.550 5.788 16.030 1.00 90.75 125 PRO A O 1
ATOM 990 N N . LEU A 1 126 ? -12.958 7.426 15.462 1.00 89.38 126 LEU A N 1
ATOM 991 C CA . LEU A 1 126 ? -11.994 8.011 14.521 1.00 89.38 126 LEU A CA 1
ATOM 992 C C . LEU A 1 126 ? -10.762 8.552 15.255 1.00 89.38 126 LEU A C 1
ATOM 994 O O . LEU A 1 126 ? -9.650 8.316 14.799 1.00 89.38 126 LEU A O 1
ATOM 998 N N . LYS A 1 127 ? -10.975 9.256 16.374 1.00 89.62 127 LYS A N 1
ATOM 999 C CA . LYS A 1 127 ? -9.944 9.770 17.285 1.00 89.62 127 LYS A CA 1
ATOM 1000 C C . LYS A 1 127 ? -9.924 8.892 18.537 1.00 89.62 127 LYS A C 1
ATOM 1002 O O . LYS A 1 127 ? -10.986 8.464 18.973 1.00 89.62 127 LYS A O 1
ATOM 1007 N N . ALA A 1 128 ? -8.746 8.645 19.098 1.00 85.12 128 ALA A N 1
ATOM 1008 C CA . ALA A 1 128 ? -8.626 8.002 20.405 1.00 85.12 128 ALA A CA 1
ATOM 1009 C C . ALA A 1 128 ? -9.327 8.839 21.496 1.00 85.12 128 ALA A C 1
ATOM 1011 O O . ALA A 1 128 ? -9.208 10.069 21.504 1.00 85.12 128 ALA A O 1
ATOM 1012 N N . GLU A 1 129 ? -10.053 8.187 22.402 1.00 80.94 129 GLU A N 1
ATOM 1013 C CA . GLU A 1 129 ? -10.810 8.828 23.489 1.00 80.94 129 GLU A CA 1
ATOM 1014 C C . GLU A 1 129 ? -10.635 8.018 24.778 1.00 80.94 129 GLU A C 1
ATOM 1016 O O . GLU A 1 129 ? -10.857 6.814 24.739 1.00 80.94 129 GLU A O 1
ATOM 1021 N N . ASN A 1 130 ? -10.292 8.667 25.903 1.00 65.81 130 ASN A N 1
ATOM 1022 C CA . ASN A 1 130 ? -10.317 8.108 27.270 1.00 65.81 130 ASN A CA 1
ATOM 1023 C C . ASN A 1 130 ? -9.890 6.624 27.352 1.00 65.81 130 ASN A C 1
ATOM 1025 O O . ASN A 1 130 ? -10.715 5.754 27.622 1.00 65.81 130 ASN A O 1
ATOM 1029 N N . ASP A 1 131 ? -8.618 6.349 27.052 1.00 71.94 131 ASP A N 1
ATOM 1030 C CA . ASP A 1 131 ? -7.986 5.015 27.040 1.00 71.94 131 ASP A CA 1
ATOM 1031 C C . ASP A 1 131 ? -8.475 4.026 25.969 1.00 71.94 131 ASP A C 1
ATOM 1033 O O . ASP A 1 131 ? -7.999 2.893 25.893 1.00 71.94 131 ASP A O 1
ATOM 1037 N N . ARG A 1 132 ? -9.372 4.450 25.075 1.00 81.75 132 ARG A N 1
ATOM 1038 C CA . ARG A 1 132 ? -9.838 3.649 23.943 1.00 81.75 132 ARG A CA 1
ATOM 1039 C C . ARG A 1 132 ? -9.065 3.992 22.671 1.00 81.75 132 ARG A C 1
ATOM 1041 O O . ARG A 1 132 ? -9.085 5.136 22.208 1.00 81.75 132 ARG A O 1
ATOM 1048 N N . THR A 1 133 ? -8.436 2.978 22.079 1.00 88.88 133 THR A N 1
ATOM 1049 C CA . THR A 1 133 ? -7.741 3.074 20.788 1.00 88.88 133 THR A CA 1
ATOM 1050 C C . THR A 1 133 ? -8.688 3.559 19.692 1.00 88.88 133 THR A C 1
ATOM 1052 O O . THR A 1 133 ? -9.826 3.096 19.593 1.00 88.88 133 THR A O 1
ATOM 1055 N N . GLY A 1 134 ? -8.215 4.484 18.856 1.00 92.06 134 GLY A N 1
ATOM 1056 C CA . GLY A 1 134 ? -8.953 4.976 17.691 1.00 92.06 134 GLY A CA 1
ATOM 1057 C C . GLY A 1 134 ? -8.187 4.785 16.385 1.00 92.06 134 GLY A C 1
ATOM 1058 O O . GLY A 1 134 ? -6.996 4.490 16.380 1.00 92.06 134 GLY A O 1
ATOM 1059 N N . TRP A 1 135 ? -8.838 5.031 15.246 1.00 94.75 135 TRP A N 1
ATOM 1060 C CA . TRP A 1 135 ? -8.180 4.936 13.933 1.00 94.75 135 TRP A CA 1
ATOM 1061 C C . TRP A 1 135 ? -6.946 5.844 13.802 1.00 94.75 135 TRP A C 1
ATOM 1063 O O . TRP A 1 135 ? -6.021 5.518 13.059 1.00 94.75 135 TRP A O 1
ATOM 1073 N N . THR A 1 136 ? -6.896 6.968 14.528 1.00 93.06 136 THR A N 1
ATOM 1074 C CA . THR A 1 136 ? -5.706 7.836 14.600 1.00 93.06 136 THR A CA 1
ATOM 1075 C C . THR A 1 136 ? -4.460 7.145 15.152 1.00 93.06 136 THR A C 1
ATOM 1077 O O . THR A 1 136 ? -3.353 7.596 14.850 1.00 93.06 136 THR A O 1
ATOM 1080 N N . ASP A 1 137 ? -4.618 6.087 15.949 1.00 93.19 137 ASP A N 1
ATOM 1081 C CA . ASP A 1 137 ? -3.497 5.330 16.507 1.00 93.19 137 ASP A CA 1
ATOM 1082 C C . ASP A 1 137 ? -2.845 4.421 15.471 1.00 93.19 137 ASP A C 1
ATOM 1084 O O . ASP A 1 137 ? -1.638 4.245 15.519 1.00 93.19 137 ASP A O 1
ATOM 1088 N N . TYR A 1 138 ? -3.599 3.922 14.489 1.00 94.56 138 TYR A N 1
ATOM 1089 C CA . TYR A 1 138 ? -3.084 3.033 13.440 1.00 94.56 138 TYR A CA 1
ATOM 1090 C C . TYR A 1 138 ? -2.542 3.764 12.211 1.00 94.56 138 TYR A C 1
ATOM 1092 O O . TYR A 1 138 ? -2.142 3.125 11.245 1.00 94.56 138 TYR A O 1
ATOM 1100 N N . VAL A 1 139 ? -2.560 5.100 12.186 1.00 92.19 139 VAL A N 1
ATOM 1101 C CA . VAL A 1 139 ? -2.143 5.882 11.014 1.00 92.19 139 VAL A CA 1
ATOM 1102 C C . VAL A 1 139 ? -1.014 6.835 11.379 1.00 92.19 139 VAL A C 1
ATOM 1104 O O . VAL A 1 139 ? -1.159 7.706 12.240 1.00 92.19 139 VAL A O 1
ATOM 1107 N N . ALA A 1 140 ? 0.103 6.716 10.662 1.00 90.44 140 ALA A N 1
ATOM 1108 C CA . ALA A 1 140 ? 1.211 7.659 10.737 1.00 90.44 140 ALA A CA 1
ATOM 1109 C C . ALA A 1 140 ? 0.956 8.922 9.892 1.00 90.44 140 ALA A C 1
ATOM 1111 O O . ALA A 1 140 ? 0.353 8.876 8.816 1.00 90.44 140 ALA A O 1
ATOM 1112 N N . THR A 1 141 ? 1.465 10.061 10.360 1.00 85.00 141 THR A N 1
ATOM 1113 C CA . THR A 1 141 ? 1.367 11.369 9.694 1.00 85.00 141 THR A CA 1
ATOM 1114 C C . THR A 1 141 ? 2.655 12.169 9.877 1.00 85.00 141 THR A C 1
ATOM 1116 O O . THR A 1 141 ? 3.323 12.011 10.896 1.00 85.00 141 THR A O 1
ATOM 1119 N N . ASP A 1 142 ? 2.972 13.021 8.904 1.00 76.00 142 ASP A N 1
ATOM 1120 C CA . ASP A 1 142 ? 4.032 14.044 8.936 1.00 76.00 142 ASP A CA 1
ATOM 1121 C C . ASP A 1 142 ? 3.539 15.375 9.529 1.00 76.00 142 ASP A C 1
ATOM 1123 O O . ASP A 1 142 ? 4.291 16.340 9.652 1.00 76.00 142 ASP A O 1
ATOM 1127 N N . ALA A 1 143 ? 2.259 15.453 9.899 1.00 70.31 143 ALA A N 1
ATOM 1128 C CA . ALA A 1 143 ? 1.680 16.649 10.477 1.00 70.31 143 ALA A CA 1
ATOM 1129 C C . ALA A 1 143 ? 2.309 16.986 11.842 1.00 70.31 143 ALA A C 1
ATOM 1131 O O . ALA A 1 143 ? 2.205 16.212 12.789 1.00 70.31 143 ALA A O 1
ATOM 1132 N N . ARG A 1 144 ? 2.884 18.187 11.947 1.00 62.62 144 ARG A N 1
ATOM 1133 C CA . ARG A 1 144 ? 3.333 18.811 13.205 1.00 62.62 144 ARG A CA 1
ATOM 1134 C C . ARG A 1 144 ? 2.225 19.657 13.819 1.00 62.62 144 ARG A C 1
ATOM 1136 O O . ARG A 1 144 ? 1.311 20.050 13.092 1.00 62.62 144 ARG A O 1
ATOM 1143 N N . ASP A 1 145 ? 2.300 19.993 15.102 1.00 56.03 145 ASP A N 1
ATOM 1144 C CA . ASP A 1 145 ? 1.402 20.995 15.685 1.00 56.03 145 ASP A CA 1
ATOM 1145 C C . ASP A 1 145 ? 1.567 22.345 14.974 1.00 56.03 145 ASP A C 1
ATOM 1147 O O . ASP A 1 145 ? 2.662 22.734 14.573 1.00 56.03 145 ASP A O 1
ATOM 1151 N N . ALA A 1 146 ? 0.452 23.047 14.757 1.00 54.97 146 ALA A N 1
ATOM 1152 C CA . ALA A 1 146 ? 0.502 24.436 14.308 1.00 54.97 146 ALA A CA 1
ATOM 1153 C C . ALA A 1 146 ? 0.552 25.327 15.555 1.00 54.97 146 ALA A C 1
ATOM 1155 O O . ALA A 1 146 ? -0.492 25.724 16.069 1.00 54.97 146 ALA A O 1
ATOM 1156 N N . THR A 1 147 ? 1.756 25.567 16.073 1.00 51.09 147 THR A N 1
ATOM 1157 C CA . THR A 1 147 ? 1.994 26.448 17.230 1.00 51.09 147 THR A CA 1
ATOM 1158 C C . THR A 1 147 ? 2.031 27.929 16.847 1.00 51.09 147 THR A C 1
ATOM 1160 O O . THR A 1 147 ? 1.850 28.783 17.708 1.00 51.09 147 THR A O 1
ATOM 1163 N N . GLU A 1 148 ? 2.190 28.244 15.559 1.00 43.56 148 GLU A N 1
ATOM 1164 C CA . GLU A 1 148 ? 2.172 29.608 15.027 1.00 43.56 148 GLU A CA 1
ATOM 1165 C C . GLU A 1 148 ? 0.913 29.832 14.175 1.00 43.56 148 GLU A C 1
ATOM 1167 O O . GLU A 1 148 ? 0.800 29.377 13.035 1.00 43.56 148 GLU A O 1
ATOM 1172 N N . GLY A 1 149 ? -0.083 30.504 14.763 1.00 48.19 149 GLY A N 1
ATOM 1173 C CA . GLY A 1 149 ? -1.346 30.864 14.116 1.00 48.19 149 GLY A CA 1
ATOM 1174 C C . GLY A 1 149 ? -2.501 31.044 15.107 1.00 48.19 149 GLY A C 1
ATOM 1175 O O . GLY A 1 149 ? -2.463 30.553 16.229 1.00 48.19 149 GLY A O 1
ATOM 1176 N N . ARG A 1 150 ? -3.575 31.731 14.688 1.00 43.50 150 ARG A N 1
ATOM 1177 C CA . ARG A 1 150 ? -4.767 32.021 15.522 1.00 43.50 150 ARG A CA 1
ATOM 1178 C C . ARG A 1 150 ? -5.597 30.782 15.918 1.00 43.50 150 ARG A C 1
ATOM 1180 O O . ARG A 1 150 ? -6.538 30.923 16.691 1.00 43.50 150 ARG A O 1
ATOM 1187 N N . ILE A 1 151 ? -5.301 29.597 15.373 1.00 48.81 151 ILE A N 1
ATOM 1188 C CA . ILE A 1 151 ? -6.053 28.355 15.609 1.00 48.81 151 ILE A CA 1
ATOM 1189 C C . ILE A 1 151 ? -5.066 27.215 15.879 1.00 48.81 151 ILE A C 1
ATOM 1191 O O . ILE A 1 151 ? -4.434 26.704 14.954 1.00 48.81 151 ILE A O 1
ATOM 1195 N N . PHE A 1 152 ? -4.981 26.793 17.139 1.00 52.56 152 PHE A N 1
ATOM 1196 C CA . PHE A 1 152 ? -4.234 25.607 17.549 1.00 52.56 152 PHE A CA 1
ATOM 1197 C C . PHE A 1 152 ? -4.955 24.346 17.045 1.00 52.56 152 PHE A C 1
ATOM 1199 O O . PHE A 1 152 ? -6.141 24.148 17.316 1.00 52.56 152 PHE A O 1
ATOM 1206 N N . VAL A 1 153 ? -4.263 23.496 16.283 1.00 61.03 153 VAL A N 1
ATOM 1207 C CA . VAL A 1 153 ? -4.788 22.189 15.854 1.00 61.03 153 VAL A CA 1
ATOM 1208 C C . VAL A 1 153 ?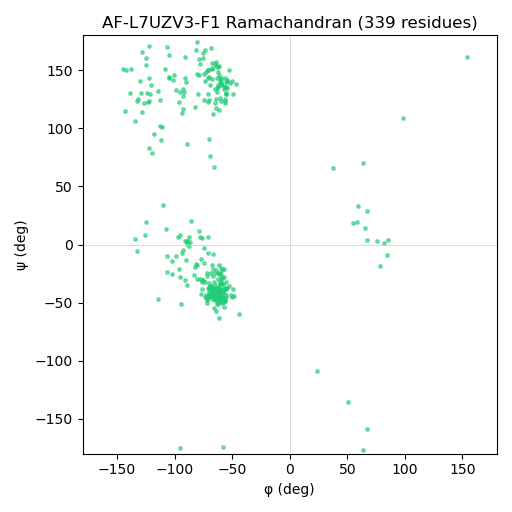 -3.762 21.119 16.197 1.00 61.03 153 VAL A C 1
ATOM 1210 O O . VAL A 1 153 ? -2.688 21.101 15.591 1.00 61.03 153 VAL A O 1
ATOM 1213 N N . ASP A 1 154 ? -4.137 20.231 17.119 1.00 72.81 154 ASP A N 1
ATOM 1214 C CA . ASP A 1 154 ? -3.331 19.099 17.584 1.00 72.81 154 ASP A CA 1
ATOM 1215 C C . ASP A 1 154 ? -3.131 18.037 16.476 1.00 72.81 154 ASP A C 1
ATOM 1217 O O . ASP A 1 154 ? -3.972 17.849 15.581 1.00 72.81 154 ASP A O 1
ATOM 1221 N N . VAL A 1 155 ? -2.009 17.311 16.529 1.00 75.81 155 VAL A N 1
ATOM 1222 C CA . VAL A 1 155 ? -1.714 16.182 15.620 1.00 75.81 155 VAL A CA 1
ATOM 1223 C C . VAL A 1 155 ? -2.873 15.169 15.525 1.00 75.81 155 VAL A C 1
ATOM 1225 O O . VAL A 1 155 ? -3.247 14.814 14.399 1.00 75.81 155 VAL A O 1
ATOM 1228 N N . PRO A 1 156 ? -3.522 14.730 16.626 1.00 78.06 156 PRO A N 1
ATOM 1229 C CA . PRO A 1 156 ? -4.677 13.834 16.551 1.00 78.06 156 PRO A CA 1
ATOM 1230 C C . PRO A 1 156 ? -5.843 14.381 15.718 1.00 78.06 156 PRO A C 1
ATOM 1232 O O . PRO A 1 156 ? -6.444 13.632 14.947 1.00 78.06 156 PRO A O 1
ATOM 1235 N N . THR A 1 157 ? -6.159 15.680 15.793 1.00 80.81 157 THR A N 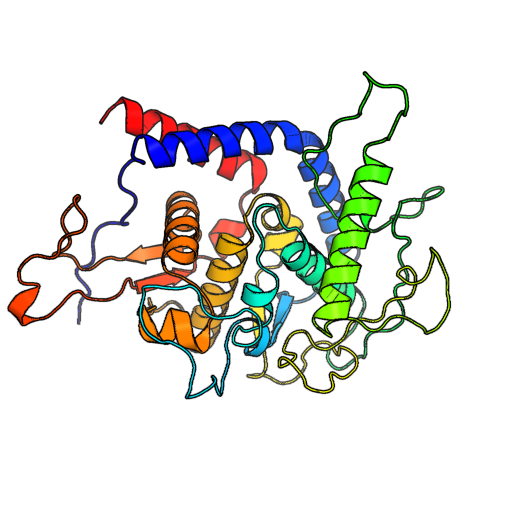1
ATOM 1236 C CA . THR A 1 157 ? -7.209 16.266 14.942 1.00 80.81 157 THR A CA 1
ATOM 1237 C C . THR A 1 157 ? -6.786 16.302 13.478 1.00 80.81 157 THR A C 1
ATOM 1239 O O . THR A 1 157 ? -7.619 16.063 12.599 1.00 80.81 157 THR A O 1
ATOM 1242 N N . LYS A 1 158 ? -5.503 16.546 13.178 1.00 83.69 158 LYS A N 1
ATOM 1243 C CA . LYS A 1 158 ? -4.990 16.469 11.798 1.00 83.69 158 LYS A CA 1
ATOM 1244 C C . LYS A 1 158 ? -5.098 15.046 11.242 1.00 83.69 158 LYS A C 1
ATOM 1246 O O . LYS A 1 158 ? -5.627 14.878 10.141 1.00 83.69 158 LYS A O 1
ATOM 1251 N N . LYS A 1 159 ? -4.721 14.027 12.025 1.00 87.00 159 LYS A N 1
ATOM 1252 C CA . LYS A 1 159 ? -4.919 12.612 11.665 1.00 87.00 159 LYS A CA 1
ATOM 1253 C C . LYS A 1 159 ? -6.398 12.284 11.442 1.00 87.00 159 LYS A C 1
ATOM 1255 O O . LYS A 1 159 ? -6.746 11.711 10.414 1.00 87.00 159 LYS A O 1
ATOM 1260 N N . ALA A 1 160 ? -7.287 12.712 12.341 1.00 87.94 160 ALA A N 1
ATOM 1261 C CA . ALA A 1 160 ? -8.725 12.472 12.211 1.00 87.94 160 ALA A CA 1
ATOM 1262 C C . ALA A 1 160 ? -9.313 13.116 10.940 1.00 87.94 160 ALA A C 1
ATOM 1264 O O . ALA A 1 160 ? -10.133 12.502 10.258 1.00 87.94 160 ALA A O 1
ATOM 1265 N N . ARG A 1 161 ? -8.859 14.322 10.565 1.00 87.62 161 ARG A N 1
ATOM 1266 C CA . ARG A 1 161 ? -9.232 14.963 9.289 1.00 87.62 161 ARG A CA 1
ATOM 1267 C C . ARG A 1 161 ? -8.722 14.176 8.083 1.00 87.62 161 ARG A C 1
ATOM 1269 O O . ARG A 1 161 ? -9.461 14.017 7.117 1.00 87.62 161 ARG A O 1
ATOM 1276 N N . GLN A 1 162 ? -7.492 13.668 8.135 1.00 88.50 162 GLN A N 1
ATOM 1277 C CA . GLN A 1 162 ? -6.924 12.845 7.065 1.00 88.50 162 GLN A CA 1
ATOM 1278 C C . GLN A 1 162 ? -7.703 11.535 6.886 1.00 88.50 162 GLN A C 1
ATOM 1280 O O . GLN A 1 162 ? -8.065 11.188 5.763 1.00 88.50 162 GLN A O 1
ATOM 1285 N N . ILE A 1 163 ? -8.034 10.860 7.989 1.00 92.31 163 ILE A N 1
ATOM 1286 C CA . ILE A 1 163 ? -8.885 9.664 7.997 1.00 92.31 163 ILE A CA 1
ATOM 1287 C C . ILE A 1 163 ? -10.269 9.991 7.436 1.00 92.31 163 ILE A C 1
ATOM 1289 O O . ILE A 1 163 ? -10.757 9.281 6.562 1.00 92.31 163 ILE A O 1
ATOM 1293 N N . HIS A 1 164 ? -10.882 11.098 7.858 1.00 92.06 164 HIS A N 1
ATOM 1294 C CA . HIS A 1 164 ? -12.171 11.529 7.325 1.00 92.06 164 HIS A CA 1
ATOM 1295 C C . HIS A 1 164 ? -12.118 11.756 5.805 1.00 92.06 164 HIS A C 1
ATOM 1297 O O . HIS A 1 164 ? -12.997 11.287 5.086 1.00 92.06 164 HIS A O 1
ATOM 1303 N N . SER A 1 165 ? -11.083 12.424 5.286 1.00 91.56 165 SER A N 1
ATOM 1304 C CA . SER A 1 165 ? -10.887 12.591 3.838 1.00 91.56 165 SER A CA 1
ATOM 1305 C C . SER A 1 165 ? -10.734 11.250 3.113 1.00 91.56 165 SER A C 1
ATOM 1307 O O . SER A 1 165 ? -11.314 11.065 2.042 1.00 91.56 165 SER A O 1
ATOM 1309 N N . SER A 1 166 ? -10.020 10.289 3.710 1.00 94.38 166 SER A N 1
ATOM 1310 C CA . SER A 1 166 ? -9.949 8.920 3.190 1.00 94.38 166 SER A CA 1
ATOM 1311 C C . SER A 1 166 ? -11.313 8.232 3.194 1.00 94.38 166 SER A C 1
ATOM 1313 O O . SER A 1 166 ? -11.676 7.628 2.193 1.00 94.38 166 SER A O 1
ATOM 1315 N N . LEU A 1 167 ? -12.113 8.369 4.251 1.00 94.94 167 LEU A N 1
ATOM 1316 C CA . LEU A 1 167 ? -13.457 7.786 4.326 1.00 94.94 167 LEU A CA 1
ATOM 1317 C C . LEU A 1 167 ? -14.407 8.389 3.282 1.00 94.94 167 LEU A C 1
ATOM 1319 O O . LEU A 1 167 ? -15.126 7.648 2.617 1.00 94.94 167 LEU A O 1
ATOM 1323 N N . VAL A 1 168 ? -14.361 9.707 3.058 1.00 93.62 168 VAL A N 1
ATOM 1324 C CA . VAL A 1 168 ? -15.093 10.360 1.954 1.00 93.62 168 VAL A CA 1
ATOM 1325 C C . VAL A 1 168 ? -14.682 9.747 0.614 1.00 93.62 168 VAL A C 1
ATOM 1327 O O . VAL A 1 168 ? -15.534 9.388 -0.198 1.00 93.62 168 VAL A O 1
ATOM 1330 N N . ARG A 1 169 ? -13.373 9.581 0.387 1.00 93.56 169 ARG A N 1
ATOM 1331 C CA . ARG A 1 169 ? -12.849 8.975 -0.840 1.00 93.56 169 ARG A CA 1
ATOM 1332 C C . ARG A 1 169 ? -13.333 7.535 -1.009 1.00 93.56 169 ARG A C 1
ATOM 1334 O O . ARG A 1 169 ? -13.805 7.194 -2.087 1.00 93.56 169 ARG A O 1
ATOM 1341 N N . LEU A 1 170 ? -13.250 6.711 0.033 1.00 95.06 170 LEU A N 1
ATOM 1342 C CA . LEU A 1 170 ? -13.701 5.319 0.006 1.00 95.06 170 LEU A CA 1
ATOM 1343 C C . LEU A 1 170 ? -15.208 5.204 -0.219 1.00 95.06 170 LEU A C 1
ATOM 1345 O O . LEU A 1 170 ? -15.647 4.310 -0.939 1.00 95.06 170 LEU A O 1
ATOM 1349 N N . HIS A 1 171 ? -15.996 6.114 0.352 1.00 93.94 171 HIS A N 1
ATOM 1350 C CA . HIS A 1 171 ? -17.436 6.149 0.135 1.00 93.94 171 HIS A CA 1
ATOM 1351 C C . HIS A 1 171 ? -17.768 6.466 -1.326 1.00 93.94 171 HIS A C 1
ATOM 1353 O O . HIS A 1 171 ? -18.537 5.735 -1.946 1.00 93.94 171 HIS A O 1
ATOM 1359 N N . ASN A 1 172 ? -17.116 7.482 -1.901 1.00 91.81 172 ASN A N 1
ATOM 1360 C CA . ASN A 1 172 ? -17.288 7.853 -3.309 1.00 91.81 172 ASN A CA 1
ATOM 1361 C C . ASN A 1 172 ? -16.860 6.733 -4.270 1.00 91.81 172 ASN A C 1
ATOM 1363 O O . ASN A 1 172 ? -17.410 6.611 -5.358 1.00 91.81 172 ASN A O 1
ATOM 1367 N N . GLU A 1 173 ? -15.891 5.905 -3.873 1.00 92.44 173 GLU A N 1
ATOM 1368 C CA . GLU A 1 173 ? -15.432 4.753 -4.658 1.00 92.44 173 GLU A CA 1
ATOM 1369 C C . GLU A 1 173 ? -16.234 3.462 -4.389 1.00 92.44 173 GLU A C 1
ATOM 1371 O O . GLU A 1 173 ? -15.893 2.406 -4.932 1.00 92.44 173 GLU A O 1
ATOM 1376 N N . ASN A 1 174 ? -17.310 3.555 -3.595 1.00 94.19 174 ASN A N 1
ATOM 1377 C CA . ASN A 1 174 ? -18.198 2.465 -3.179 1.00 94.19 174 ASN A CA 1
ATOM 1378 C C . ASN A 1 174 ? -17.487 1.330 -2.415 1.00 94.19 174 ASN A C 1
ATOM 1380 O O . ASN A 1 174 ? -17.870 0.167 -2.516 1.00 94.19 174 ASN A O 1
ATOM 1384 N N . LEU A 1 175 ? -16.448 1.657 -1.642 1.00 95.94 175 LEU A N 1
ATOM 1385 C CA . LEU A 1 175 ? -15.668 0.707 -0.830 1.00 95.94 175 LEU A CA 1
ATOM 1386 C C . LEU A 1 175 ? -16.087 0.698 0.647 1.00 95.94 175 LEU A C 1
ATOM 1388 O O . LEU A 1 175 ? -15.700 -0.193 1.400 1.00 95.94 175 LEU A O 1
ATOM 1392 N N . ILE A 1 176 ? -16.930 1.651 1.049 1.00 95.81 176 ILE A N 1
ATOM 1393 C CA . ILE A 1 176 ? -17.636 1.651 2.332 1.00 95.81 176 ILE A CA 1
ATOM 1394 C C . ILE A 1 176 ? -19.090 2.091 2.137 1.00 95.81 176 ILE A C 1
ATOM 1396 O O . ILE A 1 176 ? -19.403 2.897 1.254 1.00 95.81 176 ILE A O 1
ATOM 1400 N N . SER A 1 177 ? -19.984 1.614 2.998 1.00 94.00 177 SER A N 1
ATOM 1401 C CA . SER A 1 177 ? -21.288 2.248 3.227 1.00 94.00 177 SER A CA 1
ATOM 1402 C C . SER A 1 177 ? -21.256 3.084 4.494 1.00 94.00 177 SER A C 1
ATOM 1404 O O . SER A 1 177 ? -20.621 2.710 5.476 1.00 94.00 177 SER A O 1
ATOM 1406 N N . VAL A 1 178 ? -21.997 4.187 4.481 1.00 92.56 178 VAL A N 1
ATOM 1407 C CA . VAL A 1 178 ? -22.242 5.033 5.650 1.00 92.56 178 VAL A CA 1
ATOM 1408 C C . VAL A 1 178 ? -23.750 5.120 5.890 1.00 92.56 178 VAL A C 1
ATOM 1410 O O . VAL A 1 178 ? -24.502 5.157 4.913 1.00 92.56 178 VAL A O 1
ATOM 1413 N N . PRO A 1 179 ? -24.226 5.146 7.147 1.00 85.62 179 PRO A N 1
ATOM 1414 C CA . PRO A 1 179 ? -25.651 5.288 7.418 1.00 85.62 179 PRO A CA 1
ATOM 1415 C C . PRO A 1 179 ? -26.217 6.603 6.853 1.00 85.62 179 PRO A C 1
ATOM 1417 O O . PRO A 1 179 ? -25.548 7.645 6.932 1.00 85.62 179 PRO A O 1
ATOM 1420 N N . PRO A 1 180 ? -27.455 6.599 6.323 1.00 74.25 180 PRO A N 1
ATOM 1421 C CA . PRO A 1 180 ? -28.134 7.834 5.964 1.00 74.25 180 PRO A CA 1
ATOM 1422 C C . PRO A 1 180 ? -28.354 8.681 7.231 1.00 74.25 180 PRO A C 1
ATOM 1424 O O . PRO A 1 180 ? -28.768 8.176 8.267 1.00 74.25 180 PRO A O 1
ATOM 1427 N N . ALA A 1 181 ? -28.053 9.980 7.140 1.00 63.34 181 ALA A N 1
ATOM 1428 C CA . ALA A 1 181 ? -28.382 11.007 8.141 1.00 63.34 181 ALA A CA 1
ATOM 1429 C C . ALA A 1 181 ? -27.743 10.900 9.556 1.00 63.34 181 ALA A C 1
ATOM 1431 O O . ALA A 1 181 ? -28.433 10.756 10.558 1.00 63.34 181 ALA A O 1
ATOM 1432 N N . LYS A 1 182 ? -26.422 11.134 9.673 1.00 61.03 182 LYS A N 1
ATOM 1433 C CA . LYS A 1 182 ? -25.731 11.349 10.974 1.00 61.03 182 LYS A CA 1
ATOM 1434 C C . LYS A 1 182 ? -24.918 12.654 11.105 1.00 61.03 182 LYS A C 1
ATOM 1436 O O . LYS A 1 182 ? -24.039 12.764 11.961 1.00 61.03 182 LYS A O 1
ATOM 1441 N N . GLY A 1 183 ? -25.183 13.665 10.270 1.00 66.25 183 GLY A N 1
ATOM 1442 C CA . GLY A 1 183 ? -24.454 14.946 10.321 1.00 66.25 183 GLY A CA 1
ATOM 1443 C C . GLY A 1 183 ? -22.925 14.758 10.320 1.00 66.25 183 GLY A C 1
ATOM 1444 O O . GLY A 1 183 ? -22.406 13.915 9.588 1.00 66.25 183 GLY A O 1
ATOM 1445 N N . ARG A 1 184 ? -22.197 15.490 11.180 1.00 60.59 184 ARG A N 1
ATOM 1446 C CA . ARG A 1 184 ? -20.726 15.388 11.333 1.00 60.59 184 ARG A CA 1
ATOM 1447 C C . ARG A 1 184 ? -20.212 13.993 11.741 1.00 60.59 184 ARG A C 1
ATOM 1449 O O . ARG A 1 184 ? -19.043 13.710 11.510 1.00 60.59 184 ARG A O 1
ATOM 1456 N N . ARG A 1 185 ? -21.050 13.115 12.313 1.00 73.00 185 ARG A N 1
ATOM 1457 C CA . ARG A 1 185 ? -20.670 11.752 12.748 1.00 73.00 185 ARG A CA 1
ATOM 1458 C C . ARG A 1 185 ? -20.969 10.669 11.706 1.00 73.00 185 ARG A C 1
ATOM 1460 O O . ARG A 1 185 ? -20.817 9.490 11.997 1.00 73.00 185 ARG A O 1
ATOM 1467 N N . ARG A 1 186 ? -21.359 11.045 10.481 1.00 80.62 186 ARG A N 1
ATOM 1468 C CA . ARG A 1 186 ? -21.717 10.110 9.393 1.00 80.62 186 ARG A CA 1
ATOM 1469 C C . ARG A 1 186 ? -20.694 8.996 9.167 1.00 80.62 186 ARG A C 1
ATOM 1471 O O . ARG A 1 186 ? -21.082 7.867 8.898 1.00 80.62 186 ARG A O 1
ATOM 1478 N N . TYR A 1 187 ? -19.411 9.317 9.281 1.00 88.44 187 TYR A N 1
ATOM 1479 C CA . TYR A 1 187 ? -18.324 8.382 9.013 1.00 88.44 187 TYR A CA 1
ATOM 1480 C C . TYR A 1 187 ? -17.866 7.585 10.243 1.00 88.44 187 TYR A C 1
ATOM 1482 O O . TYR A 1 187 ? -16.917 6.827 10.122 1.00 88.44 187 TYR A O 1
ATOM 1490 N N . GLN A 1 188 ? -18.501 7.731 11.413 1.00 87.50 188 GLN A N 1
ATOM 1491 C CA . GLN A 1 188 ? -18.141 6.937 12.598 1.00 87.50 188 GLN A CA 1
ATOM 1492 C C . GLN A 1 188 ? -18.647 5.494 12.513 1.00 87.50 188 GLN A C 1
ATOM 1494 O O . GLN A 1 188 ? -17.992 4.598 13.021 1.00 87.50 188 GLN A O 1
ATOM 1499 N N . ASP A 1 189 ? -19.768 5.253 11.836 1.00 89.81 189 ASP A N 1
ATOM 1500 C CA . ASP A 1 189 ? -20.402 3.929 11.758 1.00 89.81 189 ASP A CA 1
ATOM 1501 C C . ASP A 1 189 ? -20.294 3.320 10.356 1.00 89.81 189 ASP A C 1
ATOM 1503 O O . ASP A 1 189 ? -21.236 2.686 9.867 1.00 89.81 189 ASP A O 1
ATOM 1507 N N . PHE A 1 190 ? -19.191 3.579 9.651 1.00 94.94 190 PHE A N 1
ATOM 1508 C CA . PHE A 1 190 ? -19.012 3.011 8.321 1.00 94.94 190 PHE A CA 1
ATOM 1509 C C . PHE A 1 190 ? -18.974 1.477 8.380 1.00 94.94 190 PHE A C 1
ATOM 1511 O O . PHE A 1 190 ? -18.600 0.882 9.388 1.00 94.94 190 PHE A O 1
ATOM 1518 N N . VAL A 1 191 ? -19.368 0.837 7.285 1.00 96.06 191 VAL A N 1
ATOM 1519 C CA . VAL A 1 191 ? -19.260 -0.614 7.093 1.00 96.06 191 VAL A CA 1
ATOM 1520 C C . VAL A 1 191 ? -18.400 -0.845 5.860 1.00 96.06 191 VAL A C 1
ATOM 1522 O O . VAL A 1 191 ? -18.653 -0.237 4.814 1.00 96.06 191 VAL A O 1
ATOM 1525 N N . LEU A 1 192 ? -17.388 -1.704 5.983 1.00 97.56 192 LEU A N 1
ATOM 1526 C CA . LEU A 1 192 ? -16.548 -2.101 4.856 1.00 97.56 192 LEU A CA 1
ATOM 1527 C C . LEU A 1 192 ? -17.388 -2.823 3.800 1.00 97.56 192 LEU A C 1
ATOM 1529 O O . LEU A 1 192 ? -18.216 -3.682 4.113 1.00 97.56 192 LEU A O 1
ATOM 1533 N N . LYS A 1 193 ? -17.152 -2.489 2.535 1.00 97.50 193 LYS A N 1
ATOM 1534 C CA . LYS A 1 193 ? -17.673 -3.231 1.387 1.00 97.50 193 LYS A CA 1
ATOM 1535 C C . LYS A 1 193 ? -16.551 -4.019 0.723 1.00 97.50 193 LYS A C 1
ATOM 1537 O O . LYS A 1 193 ? -15.386 -3.832 1.072 1.00 97.50 193 LYS A O 1
ATOM 1542 N N . ARG A 1 194 ? -16.881 -4.915 -0.213 1.00 96.19 194 ARG A N 1
ATOM 1543 C CA . ARG A 1 194 ? -15.846 -5.708 -0.890 1.00 96.19 194 ARG A CA 1
ATOM 1544 C C . ARG A 1 194 ? -14.799 -4.798 -1.520 1.00 96.19 194 ARG A C 1
ATOM 1546 O O . ARG A 1 194 ? -15.121 -3.799 -2.166 1.00 96.19 194 ARG A O 1
ATOM 1553 N N . GLU A 1 195 ? -13.545 -5.163 -1.335 1.00 95.94 195 GLU A N 1
ATOM 1554 C CA . GLU A 1 195 ? -12.400 -4.409 -1.808 1.00 95.94 195 GLU A CA 1
ATOM 1555 C C . GLU A 1 195 ? -12.247 -4.497 -3.331 1.00 95.94 195 GLU A C 1
ATOM 1557 O O . GLU A 1 195 ? -11.734 -3.568 -3.936 1.00 95.94 195 GLU A O 1
ATOM 1562 N N . ASP A 1 196 ? -12.757 -5.550 -3.976 1.00 93.62 196 ASP A N 1
ATOM 1563 C CA . ASP A 1 196 ? -12.692 -5.786 -5.426 1.00 93.62 196 ASP A CA 1
ATOM 1564 C C . ASP A 1 196 ? -13.823 -5.124 -6.237 1.00 93.62 196 ASP A C 1
ATOM 1566 O O . ASP A 1 196 ? -14.101 -5.518 -7.372 1.00 93.62 196 ASP A O 1
ATOM 1570 N N . ALA A 1 197 ? -14.471 -4.108 -5.664 1.00 86.31 197 ALA A N 1
ATOM 1571 C CA . ALA A 1 197 ? -15.599 -3.411 -6.268 1.00 86.31 197 ALA A CA 1
ATOM 1572 C C . ALA A 1 197 ? -15.272 -2.848 -7.654 1.00 86.31 197 ALA A C 1
ATOM 1574 O O . ALA A 1 197 ? -14.309 -2.088 -7.824 1.00 86.31 197 ALA A O 1
ATOM 1575 N N . ARG A 1 198 ? -16.132 -3.141 -8.634 1.00 78.56 198 ARG A N 1
ATOM 1576 C CA . ARG A 1 198 ? -16.061 -2.478 -9.936 1.00 78.56 198 ARG A CA 1
ATOM 1577 C C . ARG A 1 198 ? -16.584 -1.040 -9.836 1.00 78.56 198 ARG A C 1
ATOM 1579 O O . ARG A 1 198 ? -17.516 -0.778 -9.074 1.00 78.56 198 ARG A O 1
ATOM 1586 N N . PRO A 1 199 ? -16.028 -0.111 -10.624 1.00 70.38 199 PRO A N 1
ATOM 1587 C CA . PRO A 1 199 ? -16.588 1.227 -10.77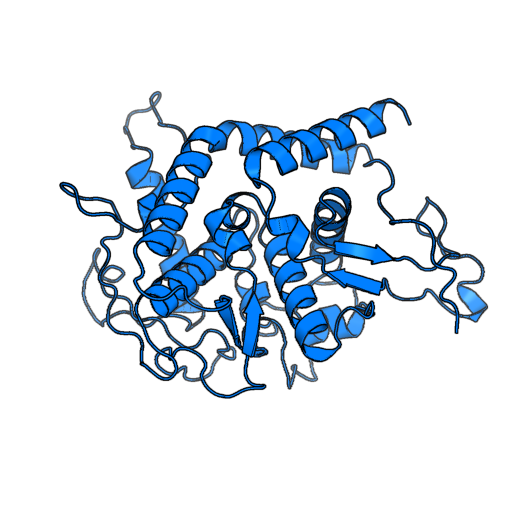0 1.00 70.38 199 PRO A CA 1
ATOM 1588 C C . PRO A 1 199 ? -18.045 1.172 -11.260 1.00 70.38 199 PRO A C 1
ATOM 1590 O O . PRO A 1 199 ? -18.360 0.421 -12.179 1.00 70.38 199 PRO A O 1
ATOM 1593 N N . GLY A 1 200 ? -18.933 1.946 -10.626 1.00 68.25 200 GLY A N 1
ATOM 1594 C CA . GLY A 1 200 ? -20.324 2.129 -11.068 1.00 68.25 200 GLY A CA 1
ATOM 1595 C C . GLY A 1 200 ? -21.306 0.980 -10.793 1.00 68.25 200 GLY A C 1
ATOM 1596 O O . GLY A 1 200 ? -22.459 1.092 -11.195 1.00 68.25 200 GLY A O 1
ATOM 1597 N N . GLY A 1 201 ? -20.892 -0.099 -10.119 1.00 74.88 201 GLY A N 1
ATOM 1598 C CA . GLY A 1 201 ? -21.776 -1.209 -9.738 1.00 74.88 201 GLY A CA 1
ATOM 1599 C C . GLY A 1 201 ? -22.152 -1.209 -8.256 1.00 74.88 201 GLY A C 1
ATOM 1600 O O . GLY A 1 201 ? -21.470 -0.592 -7.431 1.00 74.88 201 GLY A O 1
ATOM 1601 N N . ASP A 1 202 ? -23.203 -1.956 -7.913 1.00 84.62 202 ASP A N 1
ATOM 1602 C CA . ASP A 1 202 ? -23.493 -2.297 -6.522 1.00 84.62 202 ASP A CA 1
ATOM 1603 C C . ASP A 1 202 ? -22.326 -3.069 -5.909 1.00 84.62 202 ASP A C 1
ATOM 1605 O O . ASP A 1 202 ? -21.659 -3.877 -6.557 1.00 84.62 202 ASP A O 1
ATOM 1609 N N . ASN A 1 203 ? -22.075 -2.804 -4.631 1.00 93.38 203 ASN A N 1
ATOM 1610 C CA . ASN A 1 203 ? -21.024 -3.475 -3.889 1.00 93.38 203 ASN A CA 1
ATOM 1611 C C . ASN A 1 203 ? -21.571 -3.953 -2.550 1.00 93.38 203 ASN A C 1
ATOM 1613 O O . ASN A 1 203 ? -22.116 -3.159 -1.769 1.00 93.38 203 ASN A O 1
ATOM 1617 N N . SER A 1 204 ? -21.439 -5.256 -2.319 1.00 94.81 204 SER A N 1
ATOM 1618 C CA . SER A 1 204 ? -21.933 -5.918 -1.122 1.00 94.81 204 SER A CA 1
ATOM 1619 C C . SER A 1 204 ? -21.045 -5.616 0.082 1.00 94.81 204 SER A C 1
ATOM 1621 O O . SER A 1 204 ? -19.895 -5.187 -0.045 1.00 94.81 204 SER A O 1
ATOM 1623 N N . VAL A 1 205 ? -21.574 -5.903 1.269 1.00 96.75 205 VAL A N 1
ATOM 1624 C CA . VAL A 1 205 ? -20.804 -5.871 2.517 1.00 96.75 205 VAL A CA 1
ATOM 1625 C C . VAL A 1 205 ? -19.564 -6.757 2.381 1.00 96.75 205 VAL A C 1
ATOM 1627 O O . VAL A 1 205 ? -19.611 -7.824 1.758 1.00 96.75 205 VAL A O 1
ATOM 1630 N N . TYR A 1 206 ? -18.450 -6.281 2.930 1.00 97.25 206 TYR A N 1
ATOM 1631 C CA . TYR A 1 206 ? -17.198 -7.016 2.955 1.00 97.25 206 TYR A CA 1
ATOM 1632 C C . TYR A 1 206 ? -17.378 -8.331 3.707 1.00 97.25 206 TYR A C 1
ATOM 1634 O O . TYR A 1 206 ? -18.022 -8.381 4.752 1.00 97.25 206 TYR A O 1
ATOM 1642 N N . ARG A 1 207 ? -16.772 -9.389 3.182 1.00 95.69 207 ARG A N 1
ATOM 1643 C CA . ARG A 1 207 ? -16.580 -10.663 3.872 1.00 95.69 207 ARG A CA 1
ATOM 1644 C C . ARG A 1 207 ? -15.123 -11.041 3.732 1.00 95.69 207 ARG A C 1
ATOM 1646 O O . ARG A 1 207 ? -14.568 -10.864 2.638 1.00 95.69 207 ARG A O 1
ATOM 1653 N N . VAL A 1 208 ? -14.534 -11.583 4.793 1.00 93.38 208 VAL A N 1
ATOM 1654 C CA . VAL A 1 208 ? -13.172 -12.124 4.726 1.00 93.38 208 VAL A CA 1
ATOM 1655 C C . VAL A 1 208 ? -13.125 -13.181 3.614 1.00 93.38 208 VAL A C 1
ATOM 1657 O O . VAL A 1 208 ? -13.973 -14.077 3.623 1.00 93.38 208 VAL A O 1
ATOM 1660 N N . PRO A 1 209 ? -12.213 -13.070 2.628 1.00 93.56 209 PRO A N 1
ATOM 1661 C CA . PRO A 1 209 ? -12.108 -14.054 1.554 1.00 93.56 209 PRO A CA 1
ATOM 1662 C C . PRO A 1 209 ? -11.915 -15.475 2.100 1.00 93.56 209 PRO A C 1
ATOM 1664 O O . PRO A 1 209 ? -11.065 -15.702 2.964 1.00 93.56 209 PRO A O 1
ATOM 1667 N N . GLU A 1 210 ? -12.714 -16.417 1.602 1.00 90.31 210 GLU A N 1
ATOM 1668 C CA . GLU A 1 210 ? -12.761 -17.803 2.087 1.00 90.31 210 GLU A CA 1
ATOM 1669 C C . GLU A 1 210 ? -12.280 -18.797 1.032 1.00 90.31 210 GLU A C 1
ATOM 1671 O O . GLU A 1 210 ? -11.442 -19.636 1.338 1.00 90.31 210 GLU A O 1
ATOM 1676 N N . HIS A 1 211 ? -12.760 -18.668 -0.206 1.00 88.25 211 HIS A N 1
ATOM 1677 C CA . HIS A 1 211 ? -12.473 -19.626 -1.267 1.00 88.25 211 HIS A CA 1
ATOM 1678 C C . HIS A 1 211 ? -11.095 -19.404 -1.891 1.00 88.25 211 HIS A C 1
ATOM 1680 O O . HIS A 1 211 ? -10.765 -18.301 -2.348 1.00 88.25 211 HIS A O 1
ATOM 1686 N N . ASP A 1 212 ? -10.322 -20.484 -1.969 1.00 81.00 212 ASP A N 1
ATOM 1687 C CA . ASP A 1 212 ? -9.038 -20.498 -2.656 1.00 81.00 212 ASP A CA 1
ATOM 1688 C C . ASP A 1 212 ? -9.186 -20.041 -4.114 1.00 81.00 212 ASP A C 1
ATOM 1690 O O . ASP A 1 212 ? -10.151 -20.352 -4.814 1.00 81.00 212 ASP A O 1
ATOM 1694 N N . GLY A 1 213 ? -8.217 -19.255 -4.582 1.00 85.25 213 GLY A N 1
ATOM 1695 C CA . GLY A 1 213 ? -8.212 -18.704 -5.938 1.00 85.25 213 GLY A CA 1
ATOM 1696 C C . GLY A 1 213 ? -9.014 -17.410 -6.127 1.00 85.25 213 GLY A C 1
ATOM 1697 O O . GLY A 1 213 ? -8.866 -16.776 -7.178 1.00 85.25 213 GLY A O 1
ATOM 1698 N N . GLU A 1 214 ? -9.795 -16.960 -5.137 1.00 90.50 214 GLU A N 1
ATOM 1699 C CA . GLU A 1 214 ? -10.390 -15.611 -5.141 1.00 90.50 214 GLU A CA 1
ATOM 1700 C C . GLU A 1 214 ? -9.399 -14.535 -4.679 1.00 90.50 214 GLU A C 1
ATOM 1702 O O . GLU A 1 214 ? -9.471 -13.375 -5.110 1.00 90.50 214 GLU A O 1
ATOM 1707 N N . PHE A 1 215 ? -8.467 -14.916 -3.808 1.00 95.19 215 PHE A N 1
ATOM 1708 C CA . PHE A 1 215 ? -7.552 -14.016 -3.122 1.00 95.19 215 PHE A CA 1
ATOM 1709 C C . PHE A 1 215 ? -6.090 -14.441 -3.266 1.00 95.19 215 PHE A C 1
ATOM 1711 O O . PHE A 1 215 ? -5.765 -15.544 -3.697 1.00 95.19 215 PHE A O 1
ATOM 1718 N N . PHE A 1 216 ? -5.204 -13.517 -2.919 1.00 95.62 216 PHE A N 1
ATOM 1719 C CA . PHE A 1 216 ? -3.788 -13.762 -2.695 1.00 95.62 216 PHE A CA 1
ATOM 1720 C C . PHE A 1 216 ? -3.410 -13.278 -1.299 1.00 95.62 216 PHE A C 1
ATOM 1722 O O . PHE A 1 216 ? -4.116 -12.465 -0.695 1.00 95.62 216 PHE A O 1
ATOM 1729 N N . PHE A 1 217 ? -2.294 -13.794 -0.811 1.00 94.19 217 PHE A N 1
ATOM 1730 C CA . PHE A 1 217 ? -1.749 -13.469 0.492 1.00 94.19 217 PHE A CA 1
ATOM 1731 C C . PHE A 1 217 ? -0.770 -12.298 0.413 1.00 94.19 217 PHE A C 1
ATOM 1733 O O . PHE A 1 217 ? -0.010 -12.162 -0.550 1.00 94.19 217 PHE A O 1
ATOM 1740 N N . VAL A 1 218 ? -0.799 -11.461 1.443 1.00 94.81 218 VAL A N 1
ATOM 1741 C CA . VAL A 1 218 ? 0.152 -10.382 1.690 1.00 94.81 218 VAL A CA 1
ATOM 1742 C C . VAL A 1 218 ? 0.747 -10.600 3.081 1.00 94.81 218 VAL A C 1
ATOM 1744 O O . VAL A 1 218 ? -0.025 -10.796 4.024 1.00 94.81 218 VAL A O 1
ATOM 1747 N N . PRO A 1 219 ? 2.082 -10.555 3.236 1.00 94.50 219 PRO A N 1
ATOM 1748 C CA . PRO A 1 219 ? 2.711 -10.763 4.534 1.00 94.50 219 PRO A CA 1
ATOM 1749 C C . PRO A 1 219 ? 2.187 -9.786 5.586 1.00 94.50 219 PRO A C 1
ATOM 1751 O O . PRO A 1 219 ? 2.090 -8.580 5.332 1.00 94.50 219 PRO A O 1
ATOM 1754 N N . ALA A 1 220 ? 1.886 -10.290 6.785 1.00 93.81 220 ALA A N 1
ATOM 1755 C CA . ALA A 1 220 ? 1.494 -9.446 7.916 1.00 93.81 220 ALA A CA 1
ATOM 1756 C C . ALA A 1 220 ? 2.590 -8.425 8.279 1.00 93.81 220 ALA A C 1
ATOM 1758 O O . ALA A 1 220 ? 2.273 -7.323 8.734 1.00 93.81 220 ALA A O 1
ATOM 1759 N N . SER A 1 221 ? 3.854 -8.744 7.972 1.00 94.81 221 SER A N 1
ATOM 1760 C CA . SER A 1 221 ? 5.012 -7.861 8.134 1.00 94.81 221 SER A CA 1
ATOM 1761 C C . SER A 1 221 ? 4.901 -6.543 7.359 1.00 94.81 221 SER A C 1
ATOM 1763 O O . SER A 1 221 ? 5.446 -5.533 7.806 1.00 94.81 221 SER A O 1
ATOM 1765 N N . LEU A 1 222 ? 4.075 -6.466 6.302 1.00 96.62 222 LEU A N 1
ATOM 1766 C CA . LEU A 1 222 ? 3.706 -5.188 5.672 1.00 96.62 222 LEU A CA 1
ATOM 1767 C C . LEU A 1 222 ? 3.121 -4.188 6.691 1.00 96.62 222 LEU A C 1
ATOM 1769 O O . LEU A 1 222 ? 3.360 -2.983 6.596 1.00 96.62 222 LEU A O 1
ATOM 1773 N N . PHE A 1 223 ? 2.341 -4.680 7.652 1.00 95.69 223 PHE A N 1
ATOM 1774 C CA . PHE A 1 223 ? 1.671 -3.876 8.671 1.00 95.69 223 PHE A CA 1
ATOM 1775 C C . PHE A 1 223 ? 2.504 -3.790 9.944 1.00 95.69 223 PHE A C 1
ATOM 1777 O O . PHE A 1 223 ? 2.759 -2.692 10.436 1.00 95.69 223 PHE A O 1
ATOM 1784 N N . THR A 1 224 ? 2.948 -4.937 10.456 1.00 93.31 224 THR A N 1
ATOM 1785 C CA . THR A 1 224 ? 3.572 -5.032 11.780 1.00 93.31 224 THR A CA 1
ATOM 1786 C C . THR A 1 224 ? 4.973 -4.425 11.825 1.00 93.31 224 THR A C 1
ATOM 1788 O O . THR A 1 224 ? 5.356 -3.875 12.851 1.00 93.31 224 THR A O 1
ATOM 1791 N N . ASN A 1 225 ? 5.693 -4.400 10.696 1.00 95.75 225 ASN A N 1
ATOM 1792 C CA . ASN A 1 225 ? 7.014 -3.768 10.603 1.00 95.75 225 ASN A CA 1
ATOM 1793 C C . ASN A 1 225 ? 6.970 -2.336 10.043 1.00 95.75 225 ASN A C 1
ATOM 1795 O O . ASN A 1 225 ? 8.015 -1.732 9.809 1.00 95.75 225 ASN A O 1
ATOM 1799 N N . GLY A 1 226 ? 5.776 -1.765 9.836 1.00 95.75 226 GLY A N 1
ATOM 1800 C CA . GLY A 1 226 ? 5.589 -0.350 9.494 1.00 95.75 226 GLY A CA 1
ATOM 1801 C C . GLY A 1 226 ? 5.698 0.013 8.006 1.00 95.75 226 GLY A C 1
ATOM 1802 O O . GLY A 1 226 ? 5.565 1.193 7.664 1.00 95.75 226 GLY A O 1
ATOM 1803 N N . TRP A 1 227 ? 5.879 -0.956 7.101 1.00 97.75 227 TRP A N 1
ATOM 1804 C CA . TRP A 1 227 ? 5.989 -0.715 5.651 1.00 97.75 227 TRP A CA 1
ATOM 1805 C C . TRP A 1 227 ? 4.770 0.022 5.082 1.00 97.75 227 TRP A C 1
ATOM 1807 O O . TRP A 1 227 ? 4.912 0.941 4.272 1.00 97.75 227 TRP A O 1
ATOM 1817 N N . ILE A 1 228 ? 3.573 -0.291 5.587 1.00 96.81 228 ILE A N 1
ATOM 1818 C CA . ILE A 1 228 ? 2.306 0.363 5.227 1.00 96.81 228 ILE A CA 1
ATOM 1819 C C . ILE A 1 228 ? 2.295 1.887 5.462 1.00 96.81 228 ILE A C 1
ATOM 1821 O O . ILE A 1 228 ? 1.484 2.608 4.872 1.00 96.81 228 ILE A O 1
ATOM 1825 N N . HIS A 1 229 ? 3.177 2.407 6.322 1.00 95.75 229 HIS A N 1
ATOM 1826 C CA . HIS A 1 229 ? 3.253 3.831 6.652 1.00 95.75 229 HIS A CA 1
ATOM 1827 C C . HIS A 1 229 ? 4.289 4.607 5.838 1.00 95.75 229 HIS A C 1
ATOM 1829 O O . HIS A 1 229 ? 4.108 5.818 5.642 1.00 95.75 229 HIS A O 1
ATOM 1835 N N . VAL A 1 230 ? 5.350 3.931 5.388 1.00 95.62 230 VAL A N 1
ATOM 1836 C CA . VAL A 1 230 ? 6.516 4.558 4.746 1.00 95.62 230 VAL A CA 1
ATOM 1837 C C . VAL A 1 230 ? 6.526 4.412 3.225 1.00 95.62 230 VAL A C 1
ATOM 1839 O O . VAL A 1 230 ? 7.097 5.268 2.539 1.00 95.62 230 VAL A O 1
ATOM 1842 N N . LEU A 1 231 ? 5.863 3.381 2.693 1.00 96.00 231 LEU A N 1
ATOM 1843 C CA . LEU A 1 231 ? 5.687 3.197 1.255 1.00 96.00 231 LEU A CA 1
ATOM 1844 C C . LEU A 1 231 ? 4.657 4.189 0.696 1.00 96.00 231 LEU A C 1
ATOM 1846 O O . LEU A 1 231 ? 3.638 4.490 1.324 1.00 96.00 231 LEU A O 1
ATOM 1850 N N . GLU A 1 232 ? 4.925 4.713 -0.497 1.00 94.62 232 GLU A N 1
ATOM 1851 C CA . GLU A 1 232 ? 3.984 5.557 -1.233 1.00 94.62 232 GLU A CA 1
ATOM 1852 C C . GLU A 1 232 ? 2.911 4.712 -1.935 1.00 94.62 232 GLU A C 1
ATOM 1854 O O . GLU A 1 232 ? 3.097 3.530 -2.213 1.00 94.62 232 GLU A O 1
ATOM 1859 N N . ASP A 1 233 ? 1.778 5.327 -2.278 1.00 94.69 233 ASP A N 1
ATOM 1860 C CA . ASP A 1 233 ? 0.643 4.648 -2.918 1.00 94.69 233 ASP A CA 1
ATOM 1861 C C . ASP A 1 233 ? 1.042 3.856 -4.186 1.00 94.69 233 ASP A C 1
ATOM 1863 O O . ASP A 1 233 ? 0.496 2.782 -4.444 1.00 94.69 233 ASP A O 1
ATOM 1867 N N . SER A 1 234 ? 2.000 4.352 -4.982 1.00 94.12 234 SER A N 1
ATOM 1868 C CA . SER A 1 234 ? 2.520 3.642 -6.163 1.00 94.12 234 SER A CA 1
ATOM 1869 C C . SER A 1 234 ? 3.347 2.410 -5.818 1.00 94.12 234 SER A C 1
ATOM 1871 O O . SER A 1 234 ? 3.283 1.417 -6.539 1.00 94.12 234 SER A O 1
ATOM 1873 N N . GLU A 1 235 ? 4.103 2.468 -4.726 1.00 96.31 235 GLU A N 1
ATOM 1874 C CA . GLU A 1 235 ? 4.916 1.357 -4.231 1.00 96.31 235 GLU A CA 1
ATOM 1875 C C . GLU A 1 235 ? 4.021 0.294 -3.615 1.00 96.31 235 GLU A C 1
ATOM 1877 O O . GLU A 1 235 ? 4.142 -0.872 -3.968 1.00 96.31 235 GLU A O 1
ATOM 1882 N N . LEU A 1 236 ? 3.045 0.695 -2.794 1.00 97.38 236 LEU A N 1
ATOM 1883 C CA . LEU A 1 236 ? 2.031 -0.214 -2.261 1.00 97.38 236 LEU A CA 1
ATOM 1884 C C . LEU A 1 236 ? 1.271 -0.910 -3.392 1.00 97.38 236 LEU A C 1
ATOM 1886 O O . LEU A 1 236 ? 1.142 -2.131 -3.387 1.00 97.38 236 LEU A O 1
ATOM 1890 N N . ALA A 1 237 ? 0.802 -0.165 -4.396 1.00 96.75 237 ALA A N 1
ATOM 1891 C CA . ALA A 1 237 ? 0.112 -0.765 -5.531 1.00 96.75 237 ALA A CA 1
ATOM 1892 C C . ALA A 1 237 ? 1.001 -1.770 -6.281 1.00 96.75 237 ALA A C 1
ATOM 1894 O O . ALA A 1 237 ? 0.540 -2.865 -6.600 1.00 96.75 237 ALA A O 1
ATOM 1895 N N . LEU A 1 238 ? 2.266 -1.430 -6.547 1.00 97.12 238 LEU A N 1
ATOM 1896 C CA . LEU A 1 238 ? 3.189 -2.319 -7.252 1.00 97.12 238 LEU A CA 1
ATOM 1897 C C . LEU A 1 238 ? 3.562 -3.559 -6.425 1.00 97.12 238 LEU A C 1
ATOM 1899 O O . LEU A 1 238 ? 3.557 -4.661 -6.971 1.00 97.12 238 LEU A O 1
ATOM 1903 N N . LEU A 1 239 ? 3.796 -3.403 -5.122 1.00 97.62 239 LEU A N 1
ATOM 1904 C CA . LEU A 1 239 ? 4.028 -4.500 -4.182 1.00 97.62 239 LEU A CA 1
ATOM 1905 C C . LEU A 1 239 ? 2.851 -5.477 -4.201 1.00 97.62 239 LEU A C 1
ATOM 1907 O O . LEU A 1 239 ? 3.048 -6.677 -4.367 1.00 97.62 239 LEU A O 1
ATOM 1911 N N . LEU A 1 240 ? 1.614 -4.979 -4.123 1.00 98.06 240 LEU A N 1
ATOM 1912 C CA . LEU A 1 240 ? 0.421 -5.828 -4.167 1.00 98.06 240 LEU A CA 1
ATOM 1913 C C . LEU A 1 240 ? 0.253 -6.543 -5.519 1.00 98.06 240 LEU A C 1
ATOM 1915 O O . LEU A 1 240 ? -0.202 -7.688 -5.570 1.00 98.06 240 LEU A O 1
ATOM 1919 N N . ILE A 1 241 ? 0.633 -5.897 -6.626 1.00 97.50 241 ILE A N 1
ATOM 1920 C CA . ILE A 1 241 ? 0.670 -6.533 -7.951 1.00 97.50 241 ILE A CA 1
ATOM 1921 C C . ILE A 1 241 ? 1.694 -7.671 -7.967 1.00 97.50 241 ILE A C 1
ATOM 1923 O O . ILE A 1 241 ? 1.379 -8.758 -8.457 1.00 97.50 241 ILE A O 1
ATOM 1927 N N . ALA A 1 242 ? 2.886 -7.442 -7.419 1.00 96.94 242 ALA A N 1
ATOM 1928 C CA . ALA A 1 242 ? 3.961 -8.422 -7.373 1.00 96.94 242 ALA A CA 1
ATOM 1929 C C . ALA A 1 242 ? 3.623 -9.604 -6.442 1.00 96.94 242 ALA A C 1
ATOM 1931 O O . ALA A 1 242 ? 3.765 -10.758 -6.846 1.00 96.94 242 ALA A O 1
ATOM 1932 N N . ALA A 1 243 ? 3.038 -9.342 -5.269 1.00 96.94 243 ALA A N 1
ATOM 1933 C CA . ALA A 1 243 ? 2.511 -10.364 -4.362 1.00 96.94 243 ALA A CA 1
ATOM 1934 C C . ALA A 1 243 ? 1.443 -11.235 -5.044 1.00 96.94 243 ALA A C 1
ATOM 1936 O O . ALA A 1 243 ? 1.489 -12.467 -4.982 1.00 96.94 243 ALA A O 1
ATOM 1937 N N . ARG A 1 244 ? 0.521 -10.617 -5.798 1.00 96.50 244 ARG A N 1
ATOM 1938 C CA . ARG A 1 244 ? -0.448 -11.357 -6.617 1.00 96.50 244 ARG A CA 1
ATOM 1939 C C . ARG A 1 244 ? 0.233 -12.215 -7.686 1.00 96.50 244 ARG A C 1
ATOM 1941 O O . ARG A 1 244 ? -0.218 -13.332 -7.938 1.00 96.50 244 ARG A O 1
ATOM 1948 N N . MET A 1 245 ? 1.246 -11.688 -8.375 1.00 95.62 245 MET A N 1
ATOM 1949 C CA . MET A 1 245 ? 1.980 -12.439 -9.399 1.00 95.62 245 MET A CA 1
ATOM 1950 C C . MET A 1 245 ? 2.663 -13.663 -8.796 1.00 95.62 245 MET A C 1
ATOM 1952 O O . MET A 1 245 ? 2.493 -14.753 -9.340 1.00 95.62 245 MET A O 1
ATOM 1956 N N . ARG A 1 246 ? 3.334 -13.495 -7.652 1.00 95.31 246 ARG A N 1
ATOM 1957 C CA . ARG A 1 246 ? 3.956 -14.582 -6.894 1.00 95.31 246 ARG A CA 1
ATOM 1958 C C . ARG A 1 246 ? 2.934 -15.641 -6.489 1.00 95.31 246 ARG A C 1
ATOM 1960 O O . ARG A 1 246 ? 3.114 -16.815 -6.779 1.00 95.31 246 ARG A O 1
ATOM 1967 N N . SER A 1 247 ? 1.795 -15.232 -5.930 1.00 93.94 247 SER A N 1
ATOM 1968 C CA . SER A 1 247 ? 0.706 -16.156 -5.576 1.00 93.94 247 SER A CA 1
ATOM 1969 C C . SER A 1 247 ? 0.185 -16.970 -6.774 1.00 93.94 247 SER A C 1
ATOM 1971 O O . SER A 1 247 ? -0.185 -18.128 -6.614 1.00 93.94 247 SER A O 1
ATOM 1973 N N . LYS A 1 248 ? 0.169 -16.395 -7.985 1.00 93.38 248 LYS A N 1
ATOM 1974 C CA . LYS A 1 248 ? -0.289 -17.074 -9.213 1.00 93.38 248 LYS A CA 1
ATOM 1975 C C . LYS A 1 248 ? 0.777 -17.943 -9.884 1.00 93.38 248 LYS A C 1
ATOM 1977 O O . LYS A 1 248 ? 0.416 -18.824 -10.662 1.00 93.38 248 LYS A O 1
ATOM 1982 N N . HIS A 1 249 ? 2.057 -17.633 -9.696 1.00 94.00 249 HIS A N 1
ATOM 1983 C CA . HIS A 1 249 ? 3.139 -18.148 -10.543 1.00 94.00 249 HIS A CA 1
ATOM 1984 C C . HIS A 1 249 ? 4.363 -18.658 -9.769 1.00 94.00 249 HIS A C 1
ATOM 1986 O O . HIS A 1 249 ? 5.347 -19.044 -10.397 1.00 94.00 249 HIS A O 1
ATOM 1992 N N . GLY A 1 250 ? 4.306 -18.677 -8.438 1.00 93.56 250 GLY A N 1
ATOM 1993 C CA . GLY A 1 250 ? 5.448 -18.971 -7.577 1.00 93.56 250 GLY A CA 1
ATOM 1994 C C . GLY A 1 250 ? 6.523 -17.885 -7.650 1.00 93.56 250 GLY A C 1
ATOM 1995 O O . GLY A 1 250 ? 6.266 -16.759 -8.076 1.00 93.56 250 GLY A O 1
ATOM 1996 N N . ASP A 1 251 ? 7.749 -18.242 -7.277 1.00 92.12 251 ASP A N 1
ATOM 1997 C CA . ASP A 1 251 ? 8.900 -17.326 -7.224 1.00 92.12 251 ASP A CA 1
ATOM 1998 C C . ASP A 1 251 ? 9.541 -17.042 -8.597 1.00 92.12 251 ASP A C 1
ATOM 2000 O O . ASP A 1 251 ? 10.630 -16.474 -8.691 1.00 92.12 251 ASP A O 1
ATOM 2004 N N . VAL A 1 252 ? 8.877 -17.438 -9.687 1.00 91.69 252 VAL A N 1
ATOM 2005 C CA . VAL A 1 252 ? 9.355 -17.211 -11.053 1.00 91.69 252 VAL A CA 1
ATOM 2006 C C . VAL A 1 252 ? 9.165 -15.734 -11.421 1.00 91.69 252 VAL A C 1
ATOM 2008 O O . VAL A 1 252 ? 8.022 -15.269 -11.394 1.00 91.69 252 VAL A O 1
ATOM 2011 N N . PRO A 1 253 ? 10.218 -15.002 -11.844 1.00 91.88 253 PRO A N 1
ATOM 2012 C CA . PRO A 1 253 ? 10.080 -13.618 -12.293 1.00 91.88 253 PRO A CA 1
ATOM 2013 C C . PRO A 1 253 ? 9.044 -13.473 -13.414 1.00 91.88 253 PRO A C 1
ATOM 2015 O O . PRO A 1 253 ? 9.017 -14.264 -14.363 1.00 91.88 253 PRO A O 1
ATOM 2018 N N . ARG A 1 254 ? 8.169 -12.461 -13.324 1.00 93.38 254 ARG A N 1
ATOM 2019 C CA . ARG A 1 254 ? 7.069 -12.265 -14.287 1.00 93.38 254 ARG A CA 1
ATOM 2020 C C . ARG A 1 254 ? 7.152 -10.923 -14.998 1.00 93.38 254 ARG A C 1
ATOM 2022 O O . ARG A 1 254 ? 7.374 -9.907 -14.343 1.00 93.38 254 ARG A O 1
ATOM 2029 N N . PRO A 1 255 ? 6.907 -10.882 -16.318 1.00 92.50 255 PRO A N 1
ATOM 2030 C CA . PRO A 1 255 ? 6.883 -9.623 -17.040 1.00 92.50 255 PRO A CA 1
ATOM 2031 C C . PRO A 1 255 ? 5.685 -8.775 -16.609 1.00 92.50 255 PRO A C 1
ATOM 2033 O O . PRO A 1 255 ? 4.568 -9.282 -16.459 1.00 92.50 255 PRO A O 1
ATOM 2036 N N . LEU A 1 256 ? 5.890 -7.459 -16.521 1.00 91.19 256 LEU A N 1
ATOM 2037 C CA . LEU A 1 256 ? 4.806 -6.477 -16.417 1.00 91.19 256 LEU A CA 1
ATOM 2038 C C . LEU A 1 256 ? 4.859 -5.494 -17.604 1.00 91.19 256 LEU A C 1
ATOM 2040 O O . LEU A 1 256 ? 5.341 -4.367 -17.463 1.00 91.19 256 LEU A O 1
ATOM 2044 N N . PRO A 1 257 ? 4.378 -5.894 -18.801 1.00 89.00 257 PRO A N 1
ATOM 2045 C CA . PRO A 1 257 ? 4.494 -5.073 -20.004 1.00 89.00 257 PRO A CA 1
ATOM 2046 C C . PRO A 1 257 ? 3.581 -3.842 -19.946 1.00 89.00 257 PRO A C 1
ATOM 2048 O O . PRO A 1 257 ? 2.497 -3.892 -19.366 1.00 89.00 257 PRO A O 1
ATOM 2051 N N . ALA A 1 258 ? 3.985 -2.745 -20.596 1.00 87.31 258 ALA A N 1
ATOM 2052 C CA . ALA A 1 258 ? 3.327 -1.439 -20.472 1.00 87.31 258 ALA A CA 1
ATOM 2053 C C . ALA A 1 258 ? 1.818 -1.455 -20.788 1.00 87.31 258 ALA A C 1
ATOM 2055 O O . ALA A 1 258 ? 1.038 -0.903 -20.012 1.00 87.31 258 ALA A O 1
ATOM 2056 N N . GLY A 1 259 ? 1.404 -2.120 -21.875 1.00 86.88 259 GLY A N 1
ATOM 2057 C CA . GLY A 1 259 ? -0.006 -2.239 -22.268 1.00 86.88 259 GLY A CA 1
ATOM 2058 C C . GLY A 1 259 ? -0.850 -2.965 -21.212 1.00 86.88 259 GLY A C 1
ATOM 2059 O O . GLY A 1 259 ? -1.711 -2.337 -20.598 1.00 86.88 259 GLY A O 1
ATOM 2060 N N . PRO A 1 260 ? -0.577 -4.251 -20.914 1.00 89.31 260 PRO A N 1
ATOM 2061 C CA . PRO A 1 260 ? -1.255 -4.995 -19.851 1.00 89.31 260 PRO A CA 1
ATOM 2062 C C . PRO A 1 260 ? -1.185 -4.329 -18.470 1.00 89.31 260 PRO A C 1
ATOM 2064 O O . PRO A 1 260 ? -2.171 -4.353 -17.734 1.00 89.31 260 PRO A O 1
ATOM 2067 N N . ARG A 1 261 ? -0.054 -3.702 -18.120 1.00 92.31 261 ARG A N 1
ATOM 2068 C CA . ARG A 1 261 ? 0.118 -2.926 -16.883 1.00 92.31 261 ARG A CA 1
ATOM 2069 C C . ARG A 1 261 ? -0.882 -1.774 -16.806 1.00 92.31 261 ARG A C 1
ATOM 2071 O O . ARG A 1 261 ? -1.582 -1.624 -15.807 1.00 92.31 261 ARG A O 1
ATOM 2078 N N . LYS A 1 262 ? -0.979 -0.975 -17.867 1.00 90.88 262 LYS A N 1
ATOM 2079 C CA . LYS A 1 262 ? -1.911 0.153 -17.928 1.00 90.88 262 LYS A CA 1
ATOM 2080 C C . LYS A 1 262 ? -3.367 -0.324 -17.944 1.00 90.88 262 LYS A C 1
ATOM 2082 O O . LYS A 1 262 ? -4.187 0.209 -17.199 1.00 90.88 262 LYS A O 1
ATOM 2087 N N . LEU A 1 263 ? -3.664 -1.333 -18.761 1.00 91.12 263 LEU A N 1
ATOM 2088 C CA . LEU A 1 263 ? -5.019 -1.815 -19.029 1.00 91.12 263 LEU A CA 1
ATOM 2089 C C . LEU A 1 263 ? -5.626 -2.574 -17.842 1.00 91.12 263 LEU A C 1
ATOM 2091 O O . LEU A 1 263 ? -6.736 -2.277 -17.418 1.00 91.12 263 LEU A O 1
ATOM 2095 N N . HIS A 1 264 ? -4.906 -3.551 -17.287 1.00 93.31 264 HIS A N 1
ATOM 2096 C CA . HIS A 1 264 ? -5.447 -4.404 -16.226 1.00 93.31 264 HIS A CA 1
ATOM 2097 C C . HIS A 1 264 ? -5.182 -3.867 -14.826 1.00 93.31 264 HIS A C 1
ATOM 2099 O O . HIS A 1 264 ? -5.968 -4.134 -13.920 1.00 93.31 264 HIS A O 1
ATOM 2105 N N . TYR A 1 265 ? -4.078 -3.147 -14.633 1.00 94.25 265 TYR A N 1
ATOM 2106 C CA . TYR A 1 265 ? -3.670 -2.682 -13.309 1.00 94.25 265 TYR A CA 1
ATOM 2107 C C . TYR A 1 265 ? -3.884 -1.180 -13.118 1.00 94.25 265 TYR A C 1
ATOM 2109 O O . TYR A 1 265 ? -3.776 -0.692 -11.999 1.00 94.25 265 TYR A O 1
ATOM 2117 N N . GLY A 1 266 ? -4.199 -0.420 -14.173 1.00 92.81 266 GLY A N 1
ATOM 2118 C CA . GLY A 1 266 ? -4.369 1.031 -14.073 1.00 92.81 266 GLY A CA 1
ATOM 2119 C C . GLY A 1 266 ? -3.082 1.783 -13.718 1.00 92.81 266 GLY A C 1
ATOM 2120 O O . GLY A 1 266 ? -3.143 2.948 -13.326 1.00 92.81 266 GLY A O 1
ATOM 2121 N N . LEU A 1 267 ? 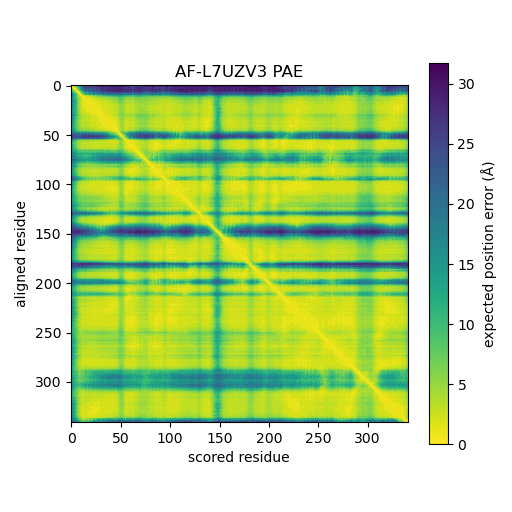-1.926 1.118 -13.819 1.00 91.69 267 LEU A N 1
ATOM 2122 C CA . LEU A 1 267 ? -0.638 1.643 -13.384 1.00 91.69 267 LEU A CA 1
ATOM 2123 C C . LEU A 1 267 ? 0.072 2.322 -14.566 1.00 91.69 267 LEU A C 1
ATOM 2125 O O . LEU A 1 267 ? 0.447 1.678 -15.553 1.00 91.69 267 LEU A O 1
ATOM 2129 N N . SER A 1 268 ? 0.222 3.646 -14.472 1.00 90.25 268 SER A N 1
ATOM 2130 C CA . SER A 1 268 ? 0.885 4.465 -15.492 1.00 90.25 268 SER A CA 1
ATOM 2131 C C . SER A 1 268 ? 2.389 4.183 -15.553 1.00 90.25 268 SER A C 1
ATOM 2133 O O . SER A 1 268 ? 2.950 3.518 -14.680 1.00 90.25 268 SER A O 1
ATOM 2135 N N . ARG A 1 269 ? 3.058 4.710 -16.588 1.00 88.94 269 ARG A N 1
ATOM 2136 C CA . ARG A 1 269 ? 4.523 4.678 -16.665 1.00 88.94 269 ARG A CA 1
ATOM 2137 C C . ARG A 1 269 ? 5.138 5.352 -15.446 1.00 88.94 269 ARG A C 1
ATOM 2139 O O . ARG A 1 269 ? 5.887 4.696 -14.745 1.00 88.94 269 ARG A O 1
ATOM 2146 N N . ASP A 1 270 ? 4.756 6.588 -15.154 1.00 88.19 270 ASP A N 1
ATOM 2147 C CA . ASP A 1 270 ? 5.358 7.355 -14.060 1.00 88.19 270 ASP A CA 1
ATOM 2148 C C . ASP A 1 270 ? 5.160 6.689 -12.696 1.00 88.19 270 ASP A C 1
ATOM 2150 O O . ASP A 1 270 ? 6.097 6.612 -11.910 1.00 88.19 270 ASP A O 1
ATOM 2154 N N . SER A 1 271 ? 3.968 6.142 -12.424 1.00 90.12 271 SER A N 1
ATOM 2155 C CA . SER A 1 271 ? 3.714 5.422 -11.172 1.00 90.12 271 SER A CA 1
ATOM 2156 C C . SER A 1 271 ? 4.504 4.120 -11.077 1.00 90.12 271 SER A C 1
ATOM 2158 O O . SER A 1 271 ? 4.963 3.769 -9.996 1.00 90.12 271 SER A O 1
ATOM 2160 N N . PHE A 1 272 ? 4.680 3.408 -12.191 1.00 91.88 272 PHE A N 1
ATOM 2161 C CA . PHE A 1 272 ? 5.535 2.229 -12.217 1.00 91.88 272 PHE A CA 1
ATOM 2162 C C . PHE A 1 272 ? 7.007 2.591 -12.026 1.00 91.88 272 PHE A C 1
ATOM 2164 O O . PHE A 1 272 ? 7.654 1.941 -11.224 1.00 91.88 272 PHE A O 1
ATOM 2171 N N . GLU A 1 273 ? 7.523 3.603 -12.730 1.00 88.06 273 GLU A N 1
ATOM 2172 C CA . GLU A 1 273 ? 8.914 4.073 -12.621 1.00 88.06 273 GLU A CA 1
ATOM 2173 C C . GLU A 1 273 ? 9.252 4.551 -11.209 1.00 88.06 273 GLU A C 1
ATOM 2175 O O . GLU A 1 273 ? 10.292 4.189 -10.668 1.00 88.06 273 GLU A O 1
ATOM 2180 N N . ALA A 1 274 ? 8.356 5.327 -10.594 1.00 85.00 274 ALA A N 1
ATOM 2181 C CA . ALA A 1 274 ? 8.525 5.772 -9.218 1.00 85.00 274 ALA A CA 1
ATOM 2182 C C . ALA A 1 274 ? 8.506 4.590 -8.237 1.00 85.00 274 ALA A C 1
ATOM 2184 O O . ALA A 1 274 ? 9.359 4.510 -7.360 1.00 85.00 274 ALA A O 1
ATOM 2185 N N . GLY A 1 275 ? 7.556 3.663 -8.405 1.00 90.81 275 GLY A N 1
ATOM 2186 C CA . GLY A 1 275 ? 7.390 2.541 -7.487 1.00 90.81 275 GLY A CA 1
ATOM 2187 C C . GLY A 1 275 ? 8.487 1.486 -7.599 1.00 90.81 275 GLY A C 1
ATOM 2188 O O . GLY A 1 275 ? 9.019 1.050 -6.584 1.00 90.81 275 GLY A O 1
ATOM 2189 N N . HIS A 1 276 ? 8.837 1.064 -8.815 1.00 91.25 276 HIS A N 1
ATOM 2190 C CA . HIS A 1 276 ? 9.712 -0.093 -8.987 1.00 91.25 276 HIS A CA 1
ATOM 2191 C C . HIS A 1 276 ? 11.133 0.188 -8.512 1.00 91.25 276 HIS A C 1
ATOM 2193 O O . HIS A 1 276 ? 11.734 -0.692 -7.921 1.00 91.25 276 HIS A O 1
ATOM 2199 N N . ARG A 1 277 ? 11.655 1.407 -8.705 1.00 89.75 277 ARG A N 1
ATOM 2200 C CA . ARG A 1 277 ? 13.039 1.721 -8.318 1.00 89.75 277 ARG A CA 1
ATOM 2201 C C . ARG A 1 277 ? 13.218 1.719 -6.816 1.00 89.75 277 ARG A C 1
ATOM 2203 O O . ARG A 1 277 ? 14.188 1.170 -6.327 1.00 89.75 277 ARG A O 1
ATOM 2210 N N . VAL A 1 278 ? 12.279 2.323 -6.088 1.00 93.12 278 VAL A N 1
ATOM 2211 C CA . VAL A 1 278 ? 12.355 2.345 -4.625 1.00 93.12 278 VAL A CA 1
ATOM 2212 C C . VAL A 1 278 ? 12.207 0.932 -4.070 1.00 93.12 278 VAL A C 1
ATOM 2214 O O . VAL A 1 278 ? 12.954 0.567 -3.174 1.00 93.12 278 VAL A O 1
ATOM 2217 N N . LEU A 1 279 ? 11.292 0.124 -4.613 1.00 96.19 279 LEU A N 1
ATOM 2218 C CA . LEU A 1 279 ? 11.144 -1.267 -4.177 1.00 96.19 279 LEU A CA 1
ATOM 2219 C C . LEU A 1 279 ? 12.367 -2.139 -4.512 1.00 96.19 279 LEU A C 1
ATOM 2221 O O . LEU A 1 279 ? 12.673 -3.028 -3.725 1.00 96.19 279 LEU A O 1
ATOM 2225 N N . ASP A 1 280 ? 13.059 -1.863 -5.621 1.00 94.19 280 ASP A N 1
ATOM 2226 C CA . ASP A 1 280 ? 14.322 -2.512 -6.014 1.00 94.19 280 ASP A CA 1
ATOM 2227 C C . ASP A 1 280 ? 15.477 -2.081 -5.102 1.00 94.19 280 ASP A C 1
ATOM 2229 O O . ASP A 1 280 ? 16.186 -2.926 -4.577 1.00 94.19 280 ASP A O 1
ATOM 2233 N N . TYR A 1 281 ? 15.601 -0.785 -4.778 1.00 93.56 281 TYR A N 1
ATOM 2234 C CA . TYR A 1 281 ? 16.581 -0.307 -3.789 1.00 93.56 281 TYR A CA 1
ATOM 2235 C C . TYR A 1 281 ? 16.381 -0.912 -2.397 1.00 93.56 281 TYR A C 1
ATOM 2237 O O . TYR A 1 281 ? 17.329 -0.990 -1.622 1.00 93.56 281 TYR A O 1
ATOM 2245 N N . LEU A 1 282 ? 15.137 -1.249 -2.061 1.00 95.50 282 LEU A N 1
ATOM 2246 C CA . LEU A 1 282 ? 14.766 -1.859 -0.794 1.00 95.50 282 LEU A CA 1
ATOM 2247 C C . LEU A 1 282 ? 14.838 -3.385 -0.843 1.00 95.50 282 LEU A C 1
ATOM 2249 O O . LEU A 1 282 ? 14.414 -3.996 0.125 1.00 95.50 282 LEU A O 1
ATOM 2253 N N . ASP A 1 283 ? 15.269 -4.022 -1.931 1.00 95.19 283 ASP A N 1
ATOM 2254 C CA . ASP A 1 283 ? 15.254 -5.485 -2.099 1.00 95.19 283 ASP A CA 1
ATOM 2255 C C . ASP A 1 283 ? 13.868 -6.132 -1.883 1.00 95.19 283 ASP A C 1
ATOM 2257 O O . ASP A 1 283 ? 13.756 -7.329 -1.640 1.00 95.19 283 ASP A O 1
ATOM 2261 N N . ILE A 1 284 ? 12.780 -5.357 -1.943 1.00 97.06 284 ILE A N 1
ATOM 2262 C CA . ILE A 1 284 ? 11.405 -5.879 -1.847 1.00 97.06 284 ILE A CA 1
ATOM 2263 C C . ILE A 1 284 ? 10.994 -6.499 -3.188 1.00 97.06 284 ILE A C 1
ATOM 2265 O O . ILE A 1 284 ? 10.162 -7.411 -3.249 1.00 97.06 284 ILE A O 1
ATOM 2269 N N . LEU A 1 285 ? 11.547 -5.976 -4.280 1.00 95.31 285 LEU A N 1
ATOM 2270 C CA . LEU A 1 285 ? 11.209 -6.361 -5.638 1.00 95.31 285 LEU A CA 1
ATOM 2271 C C . LEU A 1 285 ? 12.466 -6.353 -6.501 1.00 95.31 285 LEU A C 1
ATOM 2273 O O . LEU A 1 285 ? 12.950 -5.268 -6.783 1.00 95.31 285 LEU A O 1
ATOM 2277 N N . ASP A 1 286 ? 12.911 -7.497 -7.020 1.00 92.31 286 ASP A N 1
ATOM 2278 C CA . ASP A 1 286 ? 13.893 -7.453 -8.109 1.00 92.31 286 ASP A CA 1
ATOM 2279 C C . ASP A 1 286 ? 13.202 -6.939 -9.367 1.00 92.31 286 ASP A C 1
ATOM 2281 O O . ASP A 1 286 ? 12.168 -7.479 -9.798 1.00 92.31 286 ASP A O 1
ATOM 2285 N N . VAL A 1 287 ? 13.811 -5.938 -9.996 1.00 88.56 287 VAL A N 1
ATOM 2286 C CA . VAL A 1 287 ? 13.396 -5.454 -11.310 1.00 88.56 287 VAL A CA 1
ATOM 2287 C C . VAL A 1 287 ? 14.475 -5.779 -12.335 1.00 88.56 287 VAL A C 1
ATOM 2289 O O . VAL A 1 287 ? 15.484 -5.093 -12.462 1.00 88.56 287 VAL A O 1
ATOM 2292 N N . ILE A 1 288 ? 14.225 -6.831 -13.108 1.00 85.75 288 ILE A N 1
ATOM 2293 C CA . ILE A 1 288 ? 15.167 -7.365 -14.091 1.00 85.75 288 ILE A CA 1
ATOM 2294 C C . ILE A 1 288 ? 14.879 -6.724 -15.456 1.00 85.75 288 ILE A C 1
ATOM 2296 O O . ILE A 1 288 ? 13.786 -6.903 -16.011 1.00 85.75 288 ILE A O 1
ATOM 2300 N N . SER A 1 289 ? 15.835 -5.969 -16.004 1.00 78.69 289 SER A N 1
ATOM 2301 C CA . SER A 1 289 ? 15.737 -5.354 -17.338 1.00 78.69 289 SER A CA 1
ATOM 2302 C C . SER A 1 289 ? 16.067 -6.303 -18.485 1.00 78.69 289 SER A C 1
ATOM 2304 O O . SER A 1 289 ? 16.655 -7.368 -18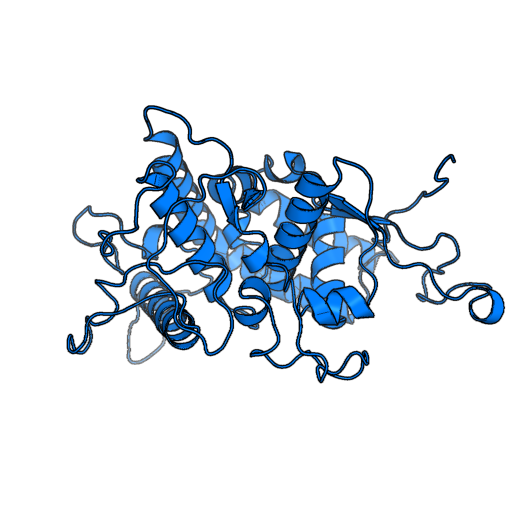.322 1.00 78.69 289 SER A O 1
ATOM 2306 N N . ASP A 1 290 ? 15.734 -5.851 -19.698 1.00 77.69 290 ASP A N 1
ATOM 2307 C CA . ASP A 1 290 ? 16.398 -6.324 -20.914 1.00 77.69 290 ASP A CA 1
ATOM 2308 C C . ASP A 1 290 ? 17.914 -6.097 -20.778 1.00 77.69 290 ASP A C 1
ATOM 2310 O O . ASP A 1 290 ? 18.341 -4.963 -20.566 1.00 77.69 290 ASP A O 1
ATOM 2314 N N . TYR A 1 291 ? 18.713 -7.157 -20.914 1.00 71.50 291 TYR A N 1
ATOM 2315 C CA . TYR A 1 291 ? 20.179 -7.118 -20.806 1.00 71.50 291 TYR A CA 1
ATOM 2316 C C . TYR A 1 291 ? 20.846 -6.221 -21.861 1.00 71.50 291 TYR A C 1
ATOM 2318 O O . TYR A 1 291 ? 21.999 -5.839 -21.715 1.00 71.50 291 TYR A O 1
ATOM 2326 N N . ARG A 1 292 ? 20.124 -5.882 -22.936 1.00 75.94 292 ARG A N 1
ATOM 2327 C CA . ARG A 1 292 ? 20.576 -4.959 -23.991 1.00 75.94 292 ARG A CA 1
ATOM 2328 C C . ARG A 1 292 ? 20.228 -3.506 -23.685 1.00 75.94 292 ARG A C 1
ATOM 2330 O O . ARG A 1 292 ? 20.370 -2.649 -24.555 1.00 75.94 292 ARG A O 1
ATOM 2337 N N . ARG A 1 293 ? 19.636 -3.234 -22.518 1.00 78.19 293 ARG A N 1
ATOM 2338 C CA . ARG A 1 293 ? 19.275 -1.882 -22.109 1.00 78.19 293 ARG A CA 1
ATOM 2339 C C . ARG A 1 293 ? 20.500 -1.190 -21.521 1.00 78.19 293 ARG A C 1
ATOM 2341 O O . ARG A 1 293 ? 21.001 -1.605 -20.484 1.00 78.19 293 ARG A O 1
ATOM 2348 N N . ASN A 1 294 ? 20.916 -0.110 -22.165 1.00 73.62 294 ASN A N 1
ATOM 2349 C CA . ASN A 1 294 ? 22.004 0.748 -21.717 1.00 73.62 294 ASN A CA 1
ATOM 2350 C C . ASN A 1 294 ? 21.571 1.609 -20.521 1.00 73.62 294 ASN A C 1
ATOM 2352 O O . ASN A 1 294 ? 20.377 1.771 -20.244 1.00 73.62 294 ASN A O 1
ATOM 2356 N N . GLU A 1 295 ? 22.541 2.235 -19.853 1.00 66.88 295 GLU A N 1
ATOM 2357 C CA . GLU A 1 295 ? 22.305 3.149 -18.724 1.00 66.88 295 GLU A CA 1
ATOM 2358 C C . GLU A 1 295 ? 21.423 4.356 -19.096 1.00 66.88 295 GLU A C 1
ATOM 2360 O O . GLU A 1 295 ? 20.657 4.857 -18.270 1.00 66.88 295 GLU A O 1
ATOM 2365 N N . ASP A 1 296 ? 21.468 4.788 -20.364 1.00 67.25 296 ASP A N 1
ATOM 2366 C CA . ASP A 1 296 ? 20.611 5.850 -20.910 1.00 67.25 296 ASP A CA 1
ATOM 2367 C C . ASP A 1 296 ? 19.154 5.392 -21.150 1.00 67.25 296 ASP A C 1
ATOM 2369 O O . ASP A 1 296 ? 18.287 6.180 -21.542 1.00 67.25 296 ASP A O 1
ATOM 2373 N N . GLY A 1 297 ? 18.868 4.113 -20.895 1.00 68.56 297 GLY A N 1
ATOM 2374 C CA . GLY A 1 297 ? 17.564 3.488 -21.037 1.00 68.56 297 GLY A CA 1
ATOM 2375 C C . GLY A 1 297 ? 17.221 3.057 -22.462 1.00 68.56 297 GLY A C 1
ATOM 2376 O O . GLY A 1 297 ? 16.123 2.524 -22.659 1.00 68.56 297 GLY A O 1
ATOM 2377 N N . LYS A 1 298 ? 18.100 3.249 -23.454 1.00 76.19 298 LYS A N 1
ATOM 2378 C CA . LYS A 1 298 ? 17.904 2.713 -24.811 1.00 76.19 298 LYS A CA 1
ATOM 2379 C C . LYS A 1 298 ? 18.239 1.232 -24.855 1.00 76.19 298 LYS A C 1
ATOM 2381 O O . LYS A 1 298 ? 18.980 0.737 -24.020 1.00 76.19 298 LYS A O 1
ATOM 2386 N N . VAL A 1 299 ? 17.647 0.521 -25.810 1.00 79.50 299 VAL A N 1
ATOM 2387 C CA . VAL A 1 299 ? 17.886 -0.912 -26.007 1.00 79.50 299 VAL A CA 1
ATOM 2388 C C . VAL A 1 299 ? 18.615 -1.114 -27.323 1.00 79.50 299 VAL A C 1
ATOM 2390 O O . VAL A 1 299 ? 18.116 -0.695 -28.371 1.00 79.50 299 VAL A O 1
ATOM 2393 N N . ASP A 1 300 ? 19.763 -1.776 -27.272 1.00 78.44 300 ASP A N 1
ATOM 2394 C CA . ASP A 1 300 ? 20.523 -2.122 -28.466 1.00 78.44 300 ASP A CA 1
ATOM 2395 C C . ASP A 1 300 ? 19.732 -3.105 -29.344 1.00 78.44 300 ASP A C 1
ATOM 2397 O O . ASP A 1 300 ? 19.125 -4.074 -28.870 1.00 78.44 300 ASP A O 1
ATOM 2401 N N . GLY A 1 301 ? 19.693 -2.834 -30.652 1.00 79.50 301 GLY A N 1
ATOM 2402 C CA . GLY A 1 301 ? 18.893 -3.618 -31.600 1.00 79.50 301 GLY A CA 1
ATOM 2403 C C . GLY A 1 301 ? 17.378 -3.478 -31.393 1.00 79.50 301 GLY A C 1
ATOM 2404 O O . GLY A 1 301 ? 16.622 -4.412 -31.677 1.00 79.50 301 GLY A O 1
ATOM 2405 N N . PHE A 1 302 ? 16.908 -2.331 -30.878 1.00 80.00 302 PHE A N 1
ATOM 2406 C CA . PHE A 1 302 ? 15.474 -2.075 -30.686 1.00 80.00 302 PHE A CA 1
ATOM 2407 C C . PHE A 1 302 ? 14.662 -2.245 -31.979 1.00 80.00 302 PHE A C 1
ATOM 2409 O O . PHE A 1 302 ? 13.555 -2.776 -31.922 1.00 80.00 302 PHE A O 1
ATOM 2416 N N . ALA A 1 303 ? 15.201 -1.828 -33.130 1.00 78.19 303 ALA A N 1
ATOM 2417 C CA . ALA A 1 303 ? 14.511 -1.920 -34.418 1.00 78.19 303 ALA A CA 1
ATOM 2418 C C . ALA A 1 303 ? 14.171 -3.370 -34.816 1.00 78.19 303 ALA A C 1
ATOM 2420 O O . ALA A 1 303 ? 13.120 -3.601 -35.406 1.00 78.19 303 ALA A O 1
ATOM 2421 N N . ASP A 1 304 ? 15.008 -4.339 -34.436 1.00 79.44 304 ASP A N 1
ATOM 2422 C CA . ASP A 1 304 ? 14.876 -5.728 -34.891 1.00 79.44 304 ASP A CA 1
ATOM 2423 C C . ASP A 1 304 ? 13.979 -6.576 -33.983 1.00 79.44 304 ASP A C 1
ATOM 2425 O O . ASP A 1 304 ? 13.302 -7.495 -34.441 1.00 79.44 304 ASP A O 1
ATOM 2429 N N . ARG A 1 305 ? 14.002 -6.317 -32.668 1.00 69.69 305 ARG A N 1
ATOM 2430 C CA . ARG A 1 305 ? 13.352 -7.186 -31.661 1.00 69.69 305 ARG A CA 1
ATOM 2431 C C . ARG A 1 305 ? 12.505 -6.447 -30.630 1.00 69.69 305 ARG A C 1
ATOM 2433 O O . ARG A 1 305 ? 11.869 -7.089 -29.795 1.00 69.69 305 ARG A O 1
ATOM 2440 N N . GLY A 1 306 ? 12.517 -5.118 -30.650 1.00 78.25 306 GLY A N 1
ATOM 2441 C CA . GLY A 1 306 ? 11.950 -4.302 -29.585 1.00 78.25 306 GLY A CA 1
ATOM 2442 C C . GLY A 1 306 ? 12.664 -4.486 -28.240 1.00 78.25 306 GLY A C 1
ATOM 2443 O O . GLY A 1 306 ? 13.661 -5.205 -28.104 1.00 78.25 306 GLY A O 1
ATOM 2444 N N . ALA A 1 307 ? 12.126 -3.809 -27.229 1.00 78.56 307 ALA A N 1
ATOM 2445 C CA . ALA A 1 307 ? 12.576 -3.913 -25.848 1.00 78.56 307 ALA A CA 1
ATOM 2446 C C . ALA A 1 307 ? 11.769 -4.971 -25.089 1.00 78.56 307 ALA A C 1
ATOM 2448 O O . ALA A 1 307 ? 10.535 -4.948 -25.129 1.00 78.56 307 ALA A O 1
ATOM 2449 N N . GLN A 1 308 ? 12.449 -5.836 -24.337 1.00 83.81 308 GLN A N 1
ATOM 2450 C CA . GLN A 1 308 ? 11.769 -6.741 -23.417 1.00 83.81 308 GLN A CA 1
ATOM 2451 C C . GLN A 1 308 ? 11.188 -5.969 -22.217 1.00 83.81 308 GLN A C 1
ATOM 2453 O O . GLN A 1 308 ? 11.781 -4.985 -21.751 1.00 83.81 308 GLN A O 1
ATOM 2458 N N . PRO A 1 309 ? 10.000 -6.368 -21.725 1.00 85.19 309 PRO A N 1
ATOM 2459 C CA . PRO A 1 309 ? 9.423 -5.792 -20.519 1.00 85.19 309 PRO A CA 1
ATOM 2460 C C . PRO A 1 309 ? 10.256 -6.173 -19.293 1.00 85.19 309 PRO A C 1
ATOM 2462 O O . PRO A 1 309 ? 10.843 -7.251 -19.255 1.00 85.19 309 PRO A O 1
ATOM 2465 N N . HIS A 1 310 ? 10.246 -5.321 -18.265 1.00 86.38 310 HIS A N 1
ATOM 2466 C CA . HIS A 1 310 ? 10.883 -5.667 -16.995 1.00 86.38 310 HIS A CA 1
ATOM 2467 C C . HIS A 1 310 ? 10.198 -6.891 -16.382 1.00 86.38 310 HIS A C 1
ATOM 2469 O O . HIS A 1 310 ? 8.958 -6.966 -16.357 1.00 86.38 310 HIS A O 1
ATOM 2475 N N . LEU A 1 311 ? 11.008 -7.828 -15.893 1.00 91.12 311 LEU A N 1
ATOM 2476 C CA . LEU A 1 311 ? 10.541 -8.939 -15.076 1.00 91.12 311 LEU A CA 1
ATOM 2477 C C . LEU A 1 311 ? 10.588 -8.521 -13.610 1.00 91.12 311 LEU A C 1
ATOM 2479 O O . LEU A 1 311 ? 11.516 -7.8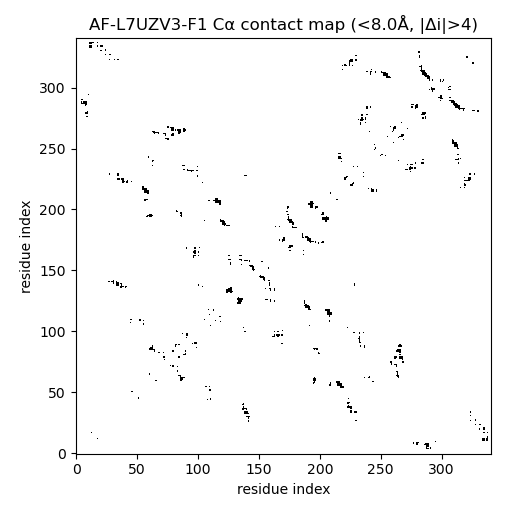43 -13.182 1.00 91.12 311 LEU A O 1
ATOM 2483 N N . LEU A 1 312 ? 9.570 -8.923 -12.862 1.00 93.44 312 LEU A N 1
ATOM 2484 C CA . LEU A 1 312 ? 9.411 -8.611 -11.452 1.00 93.44 312 LEU A CA 1
ATOM 2485 C C . LEU A 1 312 ? 9.496 -9.891 -10.628 1.00 93.44 312 LEU A C 1
ATOM 2487 O O . LEU A 1 312 ? 8.789 -10.856 -10.944 1.00 93.44 312 LEU A O 1
ATOM 2491 N N . LYS A 1 313 ? 10.293 -9.879 -9.559 1.00 95.06 313 LYS A N 1
ATOM 2492 C CA . LYS A 1 313 ? 10.327 -10.943 -8.547 1.00 95.06 313 LYS A CA 1
ATOM 2493 C C . LYS A 1 313 ? 10.119 -10.340 -7.163 1.00 95.06 313 LYS A C 1
ATOM 2495 O O . LYS A 1 313 ? 10.851 -9.447 -6.770 1.00 95.06 313 LYS A O 1
ATOM 2500 N N . PHE A 1 314 ? 9.087 -10.794 -6.458 1.00 95.81 314 PHE A N 1
ATOM 2501 C CA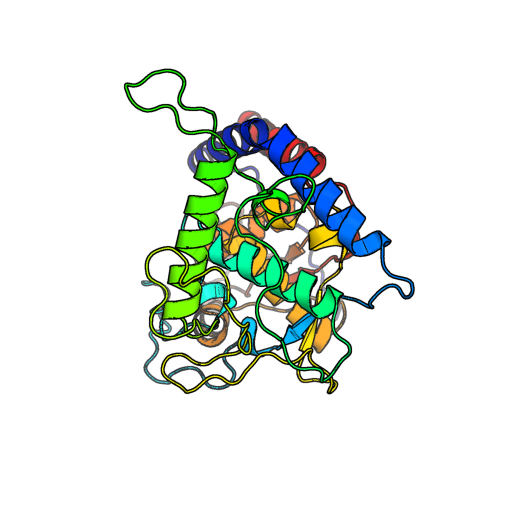 . PHE A 1 314 ? 8.734 -10.282 -5.134 1.00 95.81 314 PHE A CA 1
ATOM 2502 C C . PHE A 1 314 ? 9.414 -11.094 -4.033 1.00 95.81 314 PHE A C 1
ATOM 2504 O O . PHE A 1 314 ? 9.274 -12.318 -4.033 1.00 95.81 314 PHE A O 1
ATOM 2511 N N . HIS A 1 315 ? 10.046 -10.401 -3.087 1.00 96.44 315 HIS A N 1
ATOM 2512 C CA . HIS A 1 315 ? 10.730 -10.976 -1.927 1.00 96.44 315 HIS A CA 1
ATOM 2513 C C . HIS A 1 315 ? 9.965 -10.617 -0.649 1.00 96.44 315 HIS A C 1
ATOM 2515 O O . HIS A 1 315 ? 10.172 -9.543 -0.079 1.00 96.44 315 HIS A O 1
ATOM 2521 N N . PRO A 1 316 ? 8.996 -11.441 -0.211 1.00 95.06 316 PRO A N 1
ATOM 2522 C CA . PRO A 1 316 ? 8.205 -11.144 0.984 1.00 95.06 316 PRO A CA 1
ATOM 2523 C C . PRO A 1 316 ? 9.051 -11.012 2.258 1.00 95.06 316 PRO A C 1
ATOM 2525 O O . PRO A 1 316 ? 8.718 -10.195 3.109 1.00 95.06 316 PRO A O 1
ATOM 2528 N N . GLU A 1 317 ? 10.150 -11.757 2.370 1.00 95.75 317 GLU A N 1
ATOM 2529 C CA . GLU A 1 317 ? 11.088 -11.734 3.498 1.00 95.75 317 GLU A CA 1
ATOM 2530 C C . GLU A 1 317 ? 11.760 -10.368 3.685 1.00 95.75 317 GLU A C 1
ATOM 2532 O O . GLU A 1 317 ? 12.131 -9.988 4.794 1.00 95.75 317 GLU A O 1
ATOM 2537 N N . ALA A 1 318 ? 11.855 -9.564 2.621 1.00 96.50 318 ALA A N 1
ATOM 2538 C CA . ALA A 1 318 ? 12.366 -8.202 2.704 1.00 96.50 318 ALA A CA 1
ATOM 2539 C C . ALA A 1 318 ? 11.509 -7.319 3.626 1.00 96.50 318 ALA A C 1
ATOM 2541 O O . ALA A 1 318 ? 12.029 -6.348 4.191 1.00 96.50 318 ALA A O 1
ATOM 2542 N N . LEU A 1 319 ? 10.222 -7.665 3.789 1.00 97.06 319 LEU A N 1
ATOM 2543 C CA . LEU A 1 319 ? 9.283 -6.979 4.672 1.00 97.06 319 LEU A CA 1
ATOM 2544 C C . LEU A 1 319 ? 9.481 -7.334 6.151 1.00 97.06 319 LEU A C 1
ATOM 2546 O O . LEU A 1 319 ? 8.969 -6.618 7.012 1.00 97.06 319 LEU A O 1
ATOM 2550 N N . ASP A 1 320 ? 10.256 -8.373 6.470 1.00 96.19 320 ASP A N 1
ATOM 2551 C CA . ASP A 1 320 ? 10.529 -8.779 7.855 1.00 96.19 320 ASP A CA 1
ATOM 2552 C C . ASP A 1 320 ? 11.508 -7.827 8.560 1.00 96.19 320 ASP A C 1
ATOM 2554 O O . ASP A 1 320 ? 11.579 -7.785 9.789 1.00 96.19 320 ASP A O 1
ATOM 2558 N N . ARG A 1 321 ? 12.212 -6.992 7.787 1.00 97.56 321 ARG A N 1
ATOM 2559 C CA . ARG A 1 321 ? 13.033 -5.895 8.309 1.00 97.56 321 ARG A CA 1
ATOM 2560 C C . ARG A 1 321 ? 12.163 -4.738 8.824 1.00 97.56 321 ARG A C 1
ATOM 2562 O O . ARG A 1 321 ? 11.102 -4.467 8.253 1.00 97.56 321 ARG A O 1
ATOM 2569 N N . PRO A 1 322 ? 12.620 -4.001 9.853 1.00 97.12 322 PRO A N 1
ATOM 2570 C CA . PRO A 1 322 ? 11.935 -2.805 10.335 1.00 97.12 322 PRO A CA 1
ATOM 2571 C C . PRO A 1 322 ? 11.921 -1.712 9.258 1.00 97.12 322 PRO A C 1
ATOM 2573 O O . PRO A 1 322 ? 12.963 -1.189 8.871 1.00 97.12 322 PRO A O 1
ATOM 2576 N N . ALA A 1 323 ? 10.731 -1.322 8.797 1.00 97.31 323 ALA A N 1
ATOM 2577 C CA . ALA A 1 323 ? 10.586 -0.505 7.594 1.00 97.31 323 ALA A CA 1
ATOM 2578 C C . ALA A 1 323 ? 11.237 0.876 7.693 1.00 97.31 323 ALA A C 1
ATOM 2580 O O . ALA A 1 323 ? 11.833 1.347 6.727 1.00 97.31 323 ALA A O 1
ATOM 2581 N N . PHE A 1 324 ? 11.088 1.542 8.843 1.00 96.88 324 PHE A N 1
ATOM 2582 C CA . PHE A 1 324 ? 11.539 2.920 9.027 1.00 96.88 324 PHE A CA 1
ATOM 2583 C C . PHE A 1 324 ? 13.064 3.084 8.913 1.00 96.88 324 PHE A C 1
ATOM 2585 O O . PHE A 1 324 ? 13.486 3.838 8.039 1.00 96.88 324 PHE A O 1
ATOM 2592 N N . PRO A 1 325 ? 13.903 2.396 9.712 1.00 97.19 325 PRO A N 1
ATOM 2593 C CA . PRO A 1 325 ? 15.352 2.507 9.551 1.00 97.19 325 PRO A CA 1
ATOM 2594 C C . PRO A 1 325 ? 15.800 2.037 8.161 1.00 97.19 325 PRO A C 1
ATOM 2596 O O . PRO A 1 325 ? 16.539 2.754 7.498 1.00 97.19 325 PRO A O 1
ATOM 2599 N N . THR A 1 326 ? 15.256 0.923 7.650 1.00 98.12 326 THR A N 1
ATOM 2600 C CA . THR A 1 326 ? 15.632 0.408 6.325 1.00 98.12 326 THR A CA 1
ATOM 2601 C C . THR A 1 326 ? 15.402 1.436 5.217 1.00 98.12 326 THR A C 1
ATOM 2603 O O . THR A 1 326 ? 16.303 1.685 4.424 1.00 98.12 326 THR A O 1
ATOM 2606 N N . ILE A 1 327 ? 14.235 2.088 5.161 1.00 97.38 327 ILE A N 1
ATOM 2607 C CA . ILE A 1 327 ? 13.972 3.059 4.092 1.00 97.38 327 ILE A CA 1
ATOM 2608 C C . ILE A 1 327 ? 14.797 4.344 4.228 1.00 97.38 327 ILE A C 1
ATOM 2610 O O . ILE A 1 327 ? 15.167 4.933 3.211 1.00 97.38 327 ILE A O 1
ATOM 2614 N N . ILE A 1 328 ? 15.083 4.786 5.457 1.00 97.81 328 ILE A N 1
ATOM 2615 C CA . ILE A 1 328 ? 15.929 5.957 5.715 1.00 97.81 328 ILE A CA 1
ATOM 2616 C C . ILE A 1 328 ? 17.352 5.689 5.225 1.00 97.81 328 ILE A C 1
ATOM 2618 O O . ILE A 1 328 ? 17.892 6.502 4.466 1.00 97.81 328 ILE A O 1
ATOM 2622 N N . ASP A 1 329 ? 17.918 4.541 5.595 1.00 97.75 329 ASP A N 1
ATOM 2623 C CA . ASP A 1 329 ? 19.275 4.144 5.224 1.00 97.75 329 ASP A CA 1
ATOM 2624 C C . ASP A 1 329 ? 19.388 3.987 3.706 1.00 97.75 329 ASP A C 1
ATOM 2626 O O . ASP A 1 329 ? 20.197 4.664 3.069 1.00 97.75 329 ASP A O 1
ATOM 2630 N N . THR A 1 330 ? 18.481 3.218 3.095 1.00 96.50 330 THR A N 1
ATOM 2631 C CA . THR A 1 330 ? 18.448 3.015 1.643 1.00 96.50 330 THR A CA 1
ATOM 2632 C C . THR A 1 330 ? 18.347 4.339 0.883 1.00 96.50 330 THR A C 1
ATOM 2634 O O . THR A 1 330 ? 19.114 4.581 -0.048 1.00 96.50 330 THR A O 1
ATOM 2637 N N . ILE A 1 331 ? 17.425 5.238 1.249 1.00 95.94 331 ILE A N 1
ATOM 2638 C CA . ILE A 1 331 ? 17.288 6.524 0.546 1.00 95.94 331 ILE A CA 1
ATOM 2639 C C . ILE A 1 331 ? 18.550 7.381 0.721 1.00 95.94 331 ILE A C 1
ATOM 2641 O O . ILE A 1 331 ? 18.997 8.015 -0.242 1.00 95.94 331 ILE A O 1
ATOM 2645 N N . THR A 1 332 ? 19.140 7.391 1.918 1.00 96.75 332 THR A N 1
ATOM 2646 C CA . THR A 1 332 ? 20.365 8.145 2.218 1.00 96.75 332 THR A CA 1
ATOM 2647 C C . THR A 1 332 ? 21.541 7.651 1.378 1.00 96.75 332 THR A C 1
ATOM 2649 O O . THR A 1 332 ? 22.221 8.458 0.736 1.00 96.75 332 THR A O 1
ATOM 2652 N N . GLU A 1 333 ? 21.735 6.336 1.299 1.00 95.00 333 GLU A N 1
ATOM 2653 C CA . GLU A 1 333 ? 22.765 5.710 0.469 1.00 95.00 333 GLU A CA 1
ATOM 2654 C C . GLU A 1 333 ? 22.588 6.040 -1.015 1.00 95.00 333 GLU A C 1
ATOM 2656 O O . GLU A 1 333 ? 23.551 6.403 -1.692 1.00 95.00 333 GLU A O 1
ATOM 2661 N N . GLN A 1 334 ? 21.360 5.970 -1.534 1.00 92.88 334 GLN A N 1
ATOM 2662 C CA . GLN A 1 334 ? 21.093 6.265 -2.944 1.00 92.88 334 GLN A CA 1
ATOM 2663 C C . GLN A 1 334 ? 21.348 7.741 -3.281 1.00 92.88 334 GLN A C 1
ATOM 2665 O O . GLN A 1 334 ? 21.903 8.057 -4.336 1.00 92.88 334 GLN A O 1
ATOM 2670 N N . ILE A 1 335 ? 21.022 8.664 -2.369 1.00 93.75 335 ILE A N 1
ATOM 2671 C CA . ILE A 1 335 ? 21.373 10.085 -2.516 1.00 93.75 335 ILE A CA 1
ATOM 2672 C C . ILE A 1 335 ? 22.897 10.281 -2.512 1.00 93.75 335 ILE A C 1
ATOM 2674 O O . ILE A 1 335 ? 23.397 11.131 -3.251 1.00 93.75 335 ILE A O 1
ATOM 2678 N N . ALA A 1 336 ? 23.637 9.527 -1.694 1.00 93.00 336 ALA A N 1
ATOM 2679 C CA . ALA A 1 336 ? 25.095 9.601 -1.640 1.00 93.00 336 ALA A CA 1
ATOM 2680 C C . ALA A 1 336 ? 25.748 9.060 -2.923 1.00 93.00 336 ALA A C 1
ATOM 2682 O O . ALA A 1 336 ? 26.620 9.729 -3.477 1.00 93.00 336 ALA A O 1
ATOM 2683 N N . LYS A 1 337 ? 25.274 7.921 -3.449 1.00 88.69 337 LYS A N 1
ATOM 2684 C CA . LYS A 1 337 ? 25.766 7.318 -4.704 1.00 88.69 337 LYS A CA 1
ATOM 2685 C C . LYS A 1 337 ? 25.656 8.276 -5.891 1.00 88.69 337 LYS A C 1
ATOM 2687 O O . LYS A 1 337 ? 26.609 8.412 -6.647 1.00 88.69 337 LYS A O 1
ATOM 2692 N N . SER A 1 338 ? 24.556 9.026 -6.000 1.00 83.31 338 SER A N 1
ATOM 2693 C CA . SER A 1 338 ? 24.394 10.037 -7.058 1.00 83.31 338 SER A CA 1
ATOM 2694 C C . SER A 1 338 ? 25.394 11.195 -6.997 1.00 83.31 338 SER A C 1
ATOM 2696 O O . SER A 1 338 ? 25.558 11.875 -8.002 1.00 83.31 338 SER A O 1
ATOM 2698 N N . LYS A 1 339 ? 26.008 11.484 -5.844 1.00 74.12 339 LYS A N 1
ATOM 2699 C CA . LYS A 1 339 ? 27.041 12.530 -5.749 1.00 74.12 339 LYS A CA 1
ATOM 2700 C C . LYS A 1 339 ? 28.421 12.033 -6.182 1.00 74.12 339 LYS A C 1
ATOM 2702 O O . LYS A 1 339 ? 29.304 12.857 -6.391 1.00 74.12 339 LYS A O 1
ATOM 2707 N N . ALA A 1 340 ? 28.614 10.715 -6.203 1.00 63.34 340 ALA A N 1
ATOM 2708 C CA . ALA A 1 340 ? 29.880 10.069 -6.530 1.00 63.34 340 ALA A CA 1
ATOM 2709 C C . ALA A 1 340 ? 29.969 9.642 -8.006 1.00 63.34 340 ALA A C 1
ATOM 2711 O O . ALA A 1 340 ? 31.073 9.435 -8.501 1.00 63.34 340 ALA A O 1
ATOM 2712 N N . SER A 1 341 ? 28.819 9.489 -8.673 1.00 56.91 341 SER A N 1
ATOM 2713 C CA . SER A 1 341 ? 28.681 9.347 -10.133 1.00 56.91 341 SER A CA 1
ATOM 2714 C C . SER A 1 341 ? 28.582 10.714 -10.795 1.00 56.91 341 SER A C 1
ATOM 2716 O O . SER A 1 341 ? 29.110 10.848 -11.917 1.00 56.91 341 SER A O 1
#

pLDDT: mean 86.25, std 13.18, range [32.12, 98.12]

Organism: Mycobacterium liflandii (strain 128FXT) (NCBI:txid459424)

Sequence (341 aa):
MQFLFELSIARPPNVRECAILKARLDRLTQMEQSVAHAGARLQELFSGRVTPPGDFRIRHGFVRLFNPDAAADTTNRNATKRDQRPPATRLMSPRGRSLSFLLIALFEAQLRLAPGQPATRNELPLKAENDRTGWTDYVATDARDATEGRIFVDVPTKKARQIHSSLVRLHNENLISVPPAKGRRRYQDFVLKREDARPGGDNSVYRVPEHDGEFFFVPASLFTNGWIHVLEDSELALLLIAARMRSKHGDVPRPLPAGPRKLHYGLSRDSFEAGHRVLDYLDILDVISDYRRNEDGKVDGFADRGAQPHLLKFHPEALDRPAFPTIIDTITEQIAKSKAS